Protein AF-T1HS36-F1 (afdb_monomer_lite)

pLDDT: mean 72.38, std 17.3, range [28.58, 90.69]

Radius of gyration: 18.63 Å; chains: 1; bounding box: 52×35×55 Å

Sequence (184 aa):
MVCNFRTQPLSINHEYSKDLHPLAIVKGFCRSGCKKYFAVEELPSYKDVILSKCIYCRNHLHRICPECSKNGDKFLCLLYSFELHLLYGTNVIRVAVYGRSAAGFLGCPLETYLSWAYVSSDIISKFNKMRVSTPPEDWSGVTLLQLNLKTSKHYDGTIMPKLVNTYFGDSLFRKGRFISENEL

Organism: Rhodnius prolixus (NCBI:txid13249)

Structure (mmCIF, N/CA/C/O backbone):
data_AF-T1HS36-F1
#
_entry.id   AF-T1HS36-F1
#
loop_
_atom_site.group_PDB
_atom_site.id
_atom_site.type_symbol
_atom_site.label_atom_id
_atom_site.label_alt_id
_atom_site.label_comp_id
_atom_site.label_asym_id
_atom_site.label_entity_id
_atom_site.label_seq_id
_atom_site.pdbx_PDB_ins_code
_atom_site.Cartn_x
_atom_site.Cartn_y
_atom_site.Cartn_z
_atom_site.occupancy
_atom_site.B_iso_or_equiv
_atom_site.auth_seq_id
_atom_site.auth_comp_id
_atom_site.auth_asym_id
_atom_site.auth_atom_id
_atom_site.pdbx_PDB_model_num
ATOM 1 N N . MET A 1 1 ? -9.962 -2.879 17.546 1.00 35.31 1 MET A N 1
ATOM 2 C CA . MET A 1 1 ? -8.694 -2.942 16.804 1.00 35.31 1 MET A CA 1
ATOM 3 C C . MET A 1 1 ? -8.632 -1.689 15.976 1.00 35.31 1 MET A C 1
ATOM 5 O O . MET A 1 1 ? -9.526 -1.453 15.184 1.00 35.31 1 MET A O 1
ATOM 9 N N . VAL A 1 2 ? -7.644 -0.855 16.228 1.00 28.58 2 VAL A N 1
ATOM 10 C CA . VAL A 1 2 ? -7.555 0.470 15.632 1.00 28.58 2 VAL A CA 1
ATOM 11 C C . VAL A 1 2 ? -6.282 0.501 14.793 1.00 28.58 2 VAL A C 1
ATOM 13 O O . VAL A 1 2 ? -5.226 0.106 15.283 1.00 28.58 2 VAL A O 1
ATOM 16 N N . CYS A 1 3 ? -6.395 0.892 13.524 1.00 32.66 3 CYS A N 1
ATOM 17 C CA . CYS A 1 3 ? -5.282 0.874 12.579 1.00 32.66 3 CYS A CA 1
ATOM 18 C C . CYS A 1 3 ? -4.572 2.228 12.584 1.00 32.66 3 CYS A C 1
ATOM 20 O O . CYS A 1 3 ? -5.112 3.217 12.104 1.00 32.66 3 CYS A O 1
ATOM 22 N N . ASN A 1 4 ? -3.345 2.278 13.075 1.00 32.94 4 ASN A N 1
ATOM 23 C CA . ASN A 1 4 ? -2.396 3.314 12.712 1.00 32.94 4 ASN A CA 1
ATOM 24 C C . ASN A 1 4 ? -1.643 2.856 11.443 1.00 32.94 4 ASN A C 1
ATOM 26 O O . ASN A 1 4 ? -1.444 1.666 11.214 1.00 32.94 4 ASN A O 1
ATOM 30 N N . PHE A 1 5 ? -1.264 3.781 10.574 1.00 35.09 5 PHE A N 1
ATOM 31 C CA . PHE A 1 5 ? -0.463 3.499 9.383 1.00 35.09 5 PHE A CA 1
ATOM 32 C C . PHE A 1 5 ? 0.802 4.326 9.522 1.00 35.09 5 PHE A C 1
ATOM 34 O O . PHE A 1 5 ? 0.738 5.553 9.446 1.00 35.09 5 PHE A O 1
ATOM 41 N N . ARG A 1 6 ? 1.945 3.677 9.746 1.00 33.66 6 ARG A N 1
ATOM 42 C CA . ARG A 1 6 ? 3.237 4.364 9.784 1.00 33.66 6 ARG A CA 1
ATOM 43 C C . ARG A 1 6 ? 4.006 4.022 8.516 1.00 33.66 6 ARG A C 1
ATOM 45 O O . ARG A 1 6 ? 4.420 2.882 8.318 1.00 33.66 6 ARG A O 1
ATOM 52 N N . THR A 1 7 ? 4.203 5.018 7.663 1.00 37.28 7 THR A N 1
ATOM 53 C CA . THR A 1 7 ? 5.315 5.032 6.711 1.00 37.28 7 THR A CA 1
ATOM 54 C C . THR A 1 7 ? 6.600 5.355 7.487 1.00 37.28 7 THR A C 1
ATOM 56 O O . THR A 1 7 ? 6.542 5.977 8.550 1.00 37.28 7 THR A O 1
ATOM 59 N N . GLN A 1 8 ? 7.757 4.866 7.027 1.00 32.41 8 GLN A N 1
ATOM 60 C CA . GLN A 1 8 ? 9.051 5.150 7.667 1.00 32.41 8 GLN A CA 1
ATOM 61 C C . GLN A 1 8 ? 9.259 6.667 7.853 1.00 32.41 8 GLN A C 1
ATOM 63 O O . GLN A 1 8 ? 8.763 7.445 7.036 1.00 32.41 8 GLN A O 1
ATOM 68 N N . PRO A 1 9 ? 9.953 7.101 8.922 1.00 31.73 9 PRO A N 1
ATOM 69 C CA . PRO A 1 9 ? 10.101 8.517 9.218 1.00 31.73 9 PRO A CA 1
ATOM 70 C C . PRO A 1 9 ? 10.983 9.195 8.166 1.00 31.73 9 PRO A C 1
ATOM 72 O O . PRO A 1 9 ? 12.122 8.789 7.940 1.00 31.73 9 PRO A O 1
ATOM 75 N N . LEU A 1 10 ? 10.440 10.250 7.560 1.00 34.62 10 LEU A N 1
ATOM 76 C CA . LEU A 1 10 ? 11.214 11.269 6.865 1.00 34.62 10 LEU A CA 1
ATOM 77 C C . LEU A 1 10 ? 12.101 11.982 7.890 1.00 34.62 10 LEU A C 1
ATOM 79 O O . LEU A 1 10 ? 11.653 12.361 8.974 1.00 34.62 10 LEU A O 1
ATOM 83 N N . SER A 1 11 ? 13.368 12.162 7.544 1.00 30.50 11 SER A N 1
ATOM 84 C CA . SER A 1 11 ? 14.262 13.070 8.244 1.00 30.50 11 SER A CA 1
ATOM 85 C C . SER A 1 11 ? 13.701 14.494 8.216 1.00 30.50 11 SER A C 1
ATOM 87 O O . SER A 1 11 ? 13.532 15.060 7.143 1.00 30.50 11 SER A O 1
ATOM 89 N N . ILE A 1 12 ? 13.500 15.036 9.421 1.00 34.31 12 ILE 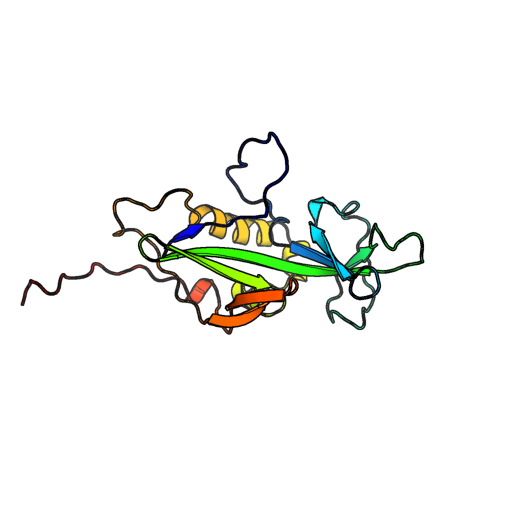A N 1
ATOM 90 C CA . ILE A 1 12 ? 13.553 16.450 9.821 1.00 34.31 12 ILE A CA 1
ATOM 91 C C . ILE A 1 12 ? 12.533 17.387 9.140 1.00 34.31 12 ILE A C 1
ATOM 93 O O . ILE A 1 12 ? 12.653 17.761 7.981 1.00 34.31 12 ILE A O 1
ATOM 97 N N . ASN A 1 13 ? 11.598 17.858 9.975 1.00 30.78 13 ASN A N 1
ATOM 98 C CA . ASN A 1 13 ? 10.714 19.012 9.787 1.00 30.78 13 ASN A CA 1
ATOM 99 C C . ASN A 1 13 ? 9.698 18.921 8.648 1.00 30.78 13 ASN A C 1
ATOM 101 O O . ASN A 1 13 ? 9.808 19.672 7.690 1.00 30.78 13 ASN A O 1
ATOM 105 N N . HIS A 1 14 ? 8.642 18.119 8.798 1.00 32.62 14 HIS A N 1
ATOM 106 C CA . HIS A 1 14 ? 7.366 18.407 8.136 1.00 32.62 14 HIS A CA 1
ATOM 107 C C . HIS A 1 14 ? 6.209 18.052 9.069 1.00 32.62 14 HIS A C 1
ATOM 109 O O . HIS A 1 14 ? 6.173 16.966 9.650 1.00 32.62 14 HIS A O 1
ATOM 115 N N . GLU A 1 15 ? 5.293 19.006 9.233 1.00 32.88 15 GLU A N 1
ATOM 116 C CA . GLU A 1 15 ? 3.992 18.806 9.859 1.00 32.88 15 GLU A CA 1
ATOM 117 C C . GLU A 1 15 ? 3.363 17.517 9.326 1.00 32.88 15 GLU A C 1
ATOM 119 O O . GLU A 1 15 ? 3.371 17.251 8.123 1.00 32.88 15 GLU A O 1
ATOM 124 N N . TYR A 1 16 ? 2.834 16.693 10.230 1.00 40.44 16 TYR A N 1
ATOM 125 C CA . TYR A 1 16 ? 2.092 15.499 9.856 1.00 40.44 16 TYR A CA 1
ATOM 126 C C . TYR A 1 16 ? 0.950 15.905 8.920 1.00 40.44 16 TYR A C 1
ATOM 128 O O . TYR A 1 16 ? -0.057 16.452 9.371 1.00 40.44 16 TYR A O 1
ATOM 136 N N . SER A 1 17 ? 1.084 15.612 7.625 1.00 46.38 17 SER A N 1
ATOM 137 C CA . SER A 1 17 ? -0.055 15.610 6.713 1.00 46.38 17 SER A CA 1
ATOM 138 C C . SER A 1 17 ? -1.175 14.794 7.363 1.00 46.38 17 SER A C 1
ATOM 140 O O . SER A 1 17 ? -1.006 13.603 7.665 1.00 46.38 17 SER A O 1
ATOM 142 N N . LYS A 1 18 ? -2.316 15.447 7.625 1.00 63.00 18 LYS A N 1
ATOM 143 C CA . LYS A 1 18 ? -3.487 14.827 8.267 1.00 63.00 18 LYS A CA 1
ATOM 144 C C . LYS A 1 18 ? -4.047 13.655 7.461 1.00 63.00 18 LYS A C 1
ATOM 146 O O . LYS A 1 18 ? -4.697 12.796 8.051 1.00 63.00 18 LYS A O 1
ATOM 151 N N . ASP A 1 19 ? -3.695 13.555 6.182 1.00 72.06 19 ASP A N 1
ATOM 152 C CA . ASP A 1 19 ? -4.185 12.541 5.259 1.00 72.06 19 ASP A CA 1
ATOM 153 C C . ASP A 1 19 ? -3.043 11.796 4.557 1.00 72.06 19 ASP A C 1
ATOM 155 O O . ASP A 1 19 ? -1.997 12.366 4.230 1.00 72.06 19 ASP A O 1
ATOM 159 N N . LEU A 1 20 ? -3.239 10.493 4.335 1.00 77.06 20 LEU A N 1
ATOM 160 C CA . LEU A 1 20 ? -2.355 9.689 3.494 1.00 77.06 20 LEU A CA 1
ATOM 161 C C . LEU A 1 20 ? -2.431 10.178 2.043 1.00 77.06 20 LEU A C 1
ATOM 163 O O . LEU A 1 20 ? -3.519 10.351 1.498 1.00 77.06 20 LEU A O 1
ATOM 167 N N . HIS A 1 21 ? -1.278 10.352 1.400 1.00 81.94 21 HIS A N 1
ATOM 168 C CA . HIS A 1 21 ? -1.215 10.587 -0.040 1.00 81.94 21 HIS A CA 1
ATOM 169 C C . HIS A 1 21 ? -1.557 9.287 -0.797 1.00 81.94 21 HIS A C 1
ATOM 171 O O . HIS A 1 21 ? -1.131 8.215 -0.358 1.00 81.94 21 HIS A O 1
ATOM 177 N N . PRO A 1 22 ? -2.256 9.319 -1.949 1.00 81.50 22 PRO A N 1
ATOM 178 C CA . PRO A 1 22 ? -2.595 8.095 -2.676 1.00 81.50 22 PRO A CA 1
ATOM 179 C C . PRO A 1 22 ? -1.408 7.237 -3.104 1.00 81.50 22 PRO A C 1
ATOM 181 O O . PRO A 1 22 ? -1.525 6.017 -3.201 1.00 81.50 22 PRO A O 1
ATOM 184 N N . LEU A 1 23 ? -0.240 7.831 -3.315 1.00 83.12 23 LEU A N 1
ATOM 185 C CA . LEU A 1 23 ? 0.955 7.067 -3.674 1.00 83.12 23 LEU A CA 1
ATOM 186 C C . LEU A 1 23 ? 1.685 6.464 -2.458 1.00 83.12 23 LEU A C 1
ATOM 188 O O . LEU A 1 23 ? 2.487 5.554 -2.648 1.00 83.12 23 LEU A O 1
ATOM 192 N N . ALA A 1 24 ? 1.302 6.824 -1.224 1.00 83.62 24 ALA A N 1
ATOM 193 C CA . ALA A 1 24 ? 1.990 6.406 0.003 1.00 83.62 24 ALA A CA 1
ATOM 194 C C . ALA A 1 24 ? 1.954 4.887 0.261 1.00 83.62 24 ALA A C 1
ATOM 196 O O . ALA A 1 24 ? 2.748 4.363 1.043 1.00 83.62 24 ALA A O 1
ATOM 197 N N . ILE A 1 25 ? 1.021 4.171 -0.374 1.00 88.88 25 ILE A N 1
ATOM 198 C CA . ILE A 1 25 ? 0.872 2.712 -0.253 1.00 88.88 25 ILE A CA 1
ATOM 199 C C . ILE A 1 25 ? 1.509 1.936 -1.415 1.00 88.88 25 ILE A C 1
ATOM 201 O O . ILE A 1 25 ? 1.392 0.707 -1.481 1.00 88.88 25 ILE A O 1
ATOM 205 N N . VAL A 1 26 ? 2.166 2.631 -2.345 1.00 88.31 26 VAL A N 1
ATOM 206 C CA . VAL A 1 26 ? 2.801 2.055 -3.533 1.00 88.31 26 VAL A CA 1
ATOM 207 C C . VAL A 1 26 ? 4.313 2.247 -3.437 1.00 88.31 26 VAL A C 1
ATOM 209 O O . VAL A 1 26 ? 4.803 3.283 -3.001 1.00 88.31 26 VAL A O 1
ATOM 212 N N . LYS A 1 27 ? 5.075 1.237 -3.861 1.00 88.31 27 LYS A N 1
ATOM 213 C CA . LYS A 1 27 ? 6.536 1.309 -3.989 1.00 88.31 27 LYS A CA 1
ATOM 214 C C . LYS A 1 27 ? 6.988 0.730 -5.325 1.00 88.31 27 LYS A C 1
ATOM 216 O O . LYS A 1 27 ? 6.338 -0.156 -5.884 1.00 88.31 27 LYS A O 1
ATOM 221 N N . GLY A 1 28 ? 8.135 1.190 -5.813 1.00 88.12 28 GLY A N 1
ATOM 222 C CA . GLY A 1 28 ? 8.872 0.547 -6.898 1.00 88.12 28 GLY A CA 1
ATOM 223 C C . GLY A 1 28 ? 9.943 -0.392 -6.346 1.00 88.12 28 GLY A C 1
ATOM 224 O O . GLY A 1 28 ? 10.659 -0.022 -5.422 1.00 88.12 28 GLY A O 1
ATOM 225 N N . PHE A 1 29 ? 10.084 -1.597 -6.902 1.00 87.19 29 PHE A N 1
ATOM 226 C CA . PHE A 1 29 ? 11.166 -2.521 -6.537 1.00 87.19 29 PHE A CA 1
ATOM 227 C C . PHE A 1 29 ? 12.017 -2.911 -7.748 1.00 87.19 29 PHE A C 1
ATOM 229 O O . PHE A 1 29 ? 11.503 -3.446 -8.738 1.00 87.19 29 PHE A O 1
ATOM 236 N N . CYS A 1 30 ? 13.331 -2.685 -7.665 1.00 86.06 30 CYS A N 1
ATOM 237 C CA . CYS A 1 30 ? 14.262 -3.009 -8.746 1.00 86.06 30 CYS A CA 1
ATOM 238 C C . CYS A 1 30 ? 14.655 -4.492 -8.722 1.00 86.06 30 CYS A C 1
ATOM 240 O O . CYS A 1 30 ? 15.672 -4.876 -8.143 1.00 86.06 30 CYS A O 1
ATOM 242 N N . ARG A 1 31 ? 13.878 -5.357 -9.385 1.00 81.62 31 ARG A N 1
ATOM 243 C CA . ARG A 1 31 ? 14.175 -6.802 -9.413 1.00 81.62 31 ARG A CA 1
ATOM 244 C C . ARG A 1 31 ? 15.379 -7.179 -10.261 1.00 81.62 31 ARG A C 1
ATOM 246 O O . ARG A 1 31 ? 15.988 -8.199 -9.971 1.00 81.62 31 ARG A O 1
ATOM 253 N N . SER A 1 32 ? 15.721 -6.418 -11.290 1.00 79.88 32 SER A N 1
ATOM 254 C CA . SER A 1 32 ? 16.782 -6.771 -12.247 1.00 79.88 32 SER A CA 1
ATOM 255 C C . SER A 1 32 ? 18.118 -6.069 -11.994 1.00 79.88 32 SER A C 1
ATOM 257 O O . SER A 1 32 ? 19.077 -6.340 -12.709 1.00 79.88 32 SER A O 1
ATOM 259 N N . GLY A 1 33 ? 18.166 -5.143 -11.035 1.00 85.06 33 GLY A N 1
ATOM 260 C CA . GLY A 1 33 ? 19.330 -4.308 -10.741 1.00 85.06 33 GLY A CA 1
ATOM 261 C C . GLY A 1 33 ? 19.644 -4.305 -9.250 1.00 85.06 33 GLY A C 1
ATOM 262 O O . GLY A 1 33 ? 19.932 -5.358 -8.689 1.00 85.06 33 GLY A O 1
ATOM 263 N N . CYS A 1 34 ? 19.545 -3.139 -8.607 1.00 86.69 34 CYS A N 1
ATOM 264 C CA . CYS A 1 34 ? 20.021 -2.901 -7.242 1.00 86.69 34 CYS A CA 1
ATOM 265 C C . CYS A 1 34 ? 19.247 -3.620 -6.124 1.00 86.69 34 CYS A C 1
ATOM 267 O O . CYS A 1 34 ? 19.686 -3.577 -4.980 1.00 86.69 34 CYS A O 1
ATOM 269 N N . LYS A 1 35 ? 18.119 -4.288 -6.418 1.00 85.62 35 LYS A N 1
ATOM 270 C CA . LYS A 1 35 ? 17.301 -5.023 -5.429 1.00 85.62 35 LYS A CA 1
ATOM 271 C C . LYS A 1 35 ? 16.812 -4.156 -4.260 1.00 85.62 35 LYS A C 1
ATOM 273 O O . LYS A 1 35 ? 16.614 -4.667 -3.161 1.00 85.62 35 LYS A O 1
ATOM 278 N N . LYS A 1 36 ? 16.578 -2.861 -4.503 1.00 85.44 36 LYS A N 1
ATOM 279 C CA . LYS A 1 36 ? 16.058 -1.903 -3.515 1.00 85.44 36 LYS A CA 1
ATOM 280 C C . LYS A 1 36 ? 14.620 -1.480 -3.800 1.00 85.44 36 LYS A C 1
ATOM 282 O O . LYS A 1 36 ? 14.141 -1.583 -4.936 1.00 85.44 36 LYS A O 1
ATOM 287 N N . TYR A 1 37 ? 13.961 -1.008 -2.742 1.00 84.88 37 TYR A N 1
ATOM 288 C CA . TYR A 1 37 ? 12.680 -0.315 -2.813 1.00 84.88 37 TYR A CA 1
ATOM 289 C C . TYR A 1 37 ? 12.890 1.185 -2.949 1.00 84.88 37 TYR A C 1
ATOM 291 O O . TYR A 1 37 ? 13.820 1.733 -2.369 1.00 84.88 37 TYR A O 1
ATOM 299 N N . PHE A 1 38 ? 11.969 1.810 -3.663 1.00 86.94 38 PHE A N 1
ATOM 300 C CA . PHE A 1 38 ? 11.879 3.248 -3.849 1.00 86.94 38 PHE A CA 1
ATOM 301 C C . PHE A 1 38 ? 10.440 3.660 -3.553 1.00 86.94 38 PHE A C 1
ATOM 303 O O . PHE A 1 38 ? 9.506 2.980 -4.013 1.00 86.94 38 PHE A O 1
ATOM 310 N N . ALA A 1 39 ? 10.246 4.720 -2.769 1.00 83.19 39 ALA A N 1
ATOM 311 C CA . ALA A 1 39 ? 8.920 5.313 -2.637 1.00 83.19 39 ALA A CA 1
ATOM 312 C C . ALA A 1 39 ? 8.502 5.872 -4.002 1.00 83.19 39 ALA A C 1
ATOM 314 O O . ALA A 1 39 ? 9.355 6.300 -4.777 1.00 83.19 39 ALA A O 1
ATOM 315 N N . VAL A 1 40 ? 7.215 5.822 -4.347 1.00 76.56 40 VAL A N 1
ATOM 316 C CA . VAL A 1 40 ? 6.784 6.266 -5.685 1.00 76.56 40 VAL A CA 1
ATOM 317 C C . VAL A 1 40 ? 6.986 7.770 -5.866 1.00 76.56 40 VAL A C 1
ATOM 319 O O . VAL A 1 40 ? 7.266 8.214 -6.973 1.00 76.56 40 VAL A O 1
ATOM 322 N N . GLU A 1 41 ? 6.904 8.537 -4.785 1.00 73.44 41 GLU A N 1
ATOM 323 C CA . GLU A 1 41 ? 7.152 9.977 -4.748 1.00 73.44 41 GLU A CA 1
ATOM 324 C C . GLU A 1 41 ? 8.616 10.338 -5.038 1.00 73.44 41 GLU A C 1
ATOM 326 O O . GLU A 1 41 ? 8.896 11.431 -5.520 1.00 73.44 41 GLU A O 1
ATOM 331 N N . GLU A 1 42 ? 9.547 9.415 -4.784 1.00 71.69 42 GLU A N 1
ATOM 332 C CA . GLU A 1 42 ? 10.979 9.573 -5.070 1.00 71.69 42 GLU A CA 1
ATOM 333 C C . GLU A 1 42 ? 11.321 9.237 -6.533 1.00 71.69 42 GLU A C 1
ATOM 335 O O . GLU A 1 42 ? 12.480 9.328 -6.945 1.00 71.69 42 GLU A O 1
ATOM 340 N N . LEU A 1 43 ? 10.336 8.802 -7.328 1.00 69.12 43 LEU A N 1
ATOM 341 C CA . LEU A 1 43 ? 10.541 8.395 -8.715 1.00 69.12 43 LEU A CA 1
ATOM 342 C C . LEU A 1 43 ? 10.370 9.578 -9.681 1.00 69.12 43 LEU A C 1
ATOM 344 O O . LEU A 1 43 ? 9.548 10.463 -9.436 1.00 69.12 43 LEU A O 1
ATOM 348 N N . PRO A 1 44 ? 11.090 9.578 -10.822 1.00 57.75 44 PRO A N 1
ATOM 349 C CA . PRO A 1 44 ? 10.852 10.533 -11.902 1.00 57.75 44 PRO A CA 1
ATOM 350 C C . PRO A 1 44 ? 9.377 10.548 -12.343 1.00 57.75 44 PRO A C 1
ATOM 352 O O . PRO A 1 44 ? 8.659 9.559 -12.171 1.00 57.75 44 PRO A O 1
ATOM 355 N N . SER A 1 45 ? 8.937 11.684 -12.902 1.00 56.25 45 SER A N 1
ATOM 356 C CA . SER A 1 45 ? 7.523 12.025 -13.128 1.00 56.25 45 SER A CA 1
ATOM 357 C C . SER A 1 45 ? 6.681 10.913 -13.772 1.00 56.25 45 SER A C 1
ATOM 359 O O . SER A 1 45 ? 7.157 10.090 -14.558 1.00 56.25 45 SER A O 1
ATOM 361 N N . TYR A 1 46 ? 5.366 10.965 -13.525 1.00 52.97 46 TYR A N 1
ATOM 362 C CA . TYR A 1 46 ? 4.420 9.941 -13.965 1.00 52.97 46 TYR A CA 1
ATOM 363 C C . TYR A 1 46 ? 4.388 9.707 -15.493 1.00 52.97 46 TYR A C 1
ATOM 365 O O . TYR A 1 46 ? 3.881 8.678 -15.935 1.00 52.97 46 TYR A O 1
ATOM 373 N N . LYS A 1 47 ? 4.972 10.592 -16.307 1.00 49.84 47 LYS A N 1
ATOM 374 C CA . LYS A 1 47 ? 5.031 10.456 -17.771 1.00 49.84 47 LYS A CA 1
ATOM 375 C C . LYS A 1 47 ? 5.928 9.310 -18.272 1.00 49.84 47 LYS A C 1
ATOM 377 O O . LYS A 1 47 ? 5.720 8.851 -19.387 1.00 49.84 47 LYS A O 1
ATOM 382 N N . ASP A 1 48 ? 6.800 8.752 -17.431 1.00 57.41 48 ASP A N 1
ATOM 383 C CA . ASP A 1 48 ? 7.741 7.684 -17.819 1.00 57.41 48 ASP A CA 1
ATOM 384 C C . ASP A 1 48 ? 7.224 6.265 -17.487 1.00 57.41 48 ASP A C 1
ATOM 386 O O . ASP A 1 48 ? 7.945 5.456 -16.893 1.00 57.41 48 ASP A O 1
ATOM 390 N N . VAL A 1 49 ? 5.927 5.978 -17.712 1.00 62.19 49 VAL A N 1
ATOM 391 C CA . VAL A 1 49 ? 5.384 4.625 -17.460 1.00 62.19 49 VAL A CA 1
ATOM 392 C C . VAL A 1 49 ? 5.804 3.760 -18.628 1.00 62.19 49 VAL A C 1
ATOM 394 O O . VAL A 1 49 ? 5.369 3.978 -19.755 1.00 62.19 49 VAL A O 1
ATOM 397 N N . ILE A 1 50 ? 6.607 2.739 -18.354 1.00 63.97 50 ILE A N 1
ATOM 398 C CA . ILE A 1 50 ? 7.026 1.797 -19.384 1.00 63.97 50 ILE A CA 1
ATOM 399 C C . ILE A 1 50 ? 6.089 0.593 -19.335 1.00 63.97 50 ILE A C 1
ATOM 401 O O . ILE A 1 50 ? 6.165 -0.245 -18.436 1.00 63.97 50 ILE A O 1
ATOM 405 N N . LEU A 1 51 ? 5.206 0.504 -20.331 1.00 58.81 51 LEU A N 1
ATOM 406 C CA . LEU A 1 51 ? 4.318 -0.639 -20.551 1.00 58.81 51 LEU A CA 1
ATOM 407 C C . LEU A 1 51 ? 5.075 -1.785 -21.240 1.00 58.81 51 LEU A C 1
ATOM 409 O O . LEU A 1 51 ? 4.718 -2.229 -22.328 1.00 58.81 51 LEU A O 1
ATOM 413 N N . SER A 1 52 ? 6.166 -2.253 -20.631 1.00 60.56 52 SER A N 1
ATOM 414 C CA . SER A 1 52 ? 6.932 -3.400 -21.125 1.00 60.56 52 SER A CA 1
ATOM 415 C C . SER A 1 52 ? 6.598 -4.668 -20.341 1.00 60.56 52 SER A C 1
ATOM 417 O O . SER A 1 52 ? 6.260 -4.641 -19.155 1.00 60.56 52 SER A O 1
ATOM 419 N N . LYS A 1 53 ? 6.687 -5.822 -21.012 1.00 59.12 53 LYS A N 1
ATOM 420 C CA . LYS A 1 53 ? 6.578 -7.122 -20.344 1.00 59.12 53 LYS A CA 1
ATOM 421 C C . LYS A 1 53 ? 7.819 -7.335 -19.479 1.00 59.12 53 LYS A C 1
ATOM 423 O O . LYS A 1 53 ? 8.899 -7.621 -19.985 1.00 59.12 53 LYS A O 1
ATOM 428 N N . CYS A 1 54 ? 7.654 -7.245 -18.167 1.00 69.75 54 CYS A N 1
ATOM 429 C CA . CYS A 1 54 ? 8.677 -7.656 -17.218 1.00 69.75 54 CYS A CA 1
ATOM 430 C C . CYS A 1 54 ? 8.486 -9.126 -16.853 1.00 69.75 54 CYS A C 1
ATOM 432 O O . CYS A 1 54 ? 7.432 -9.526 -16.353 1.00 69.75 54 CYS A O 1
ATOM 434 N N . ILE A 1 55 ? 9.544 -9.922 -17.022 1.00 70.94 55 ILE A N 1
ATOM 435 C CA . ILE A 1 55 ? 9.546 -11.345 -16.649 1.00 70.94 55 ILE A CA 1
ATOM 436 C C . ILE A 1 55 ? 9.287 -11.571 -15.149 1.00 70.94 55 ILE A C 1
ATOM 438 O O . ILE A 1 55 ? 8.932 -12.676 -14.744 1.00 70.94 55 ILE A O 1
ATOM 442 N N . TYR A 1 56 ? 9.453 -10.539 -14.313 1.00 71.06 56 TYR A N 1
ATOM 443 C CA . TYR A 1 56 ? 9.438 -10.686 -12.862 1.00 71.06 56 TYR A CA 1
ATOM 444 C C . TYR A 1 56 ? 8.123 -10.338 -12.166 1.00 71.06 56 TYR A C 1
ATOM 446 O O . TYR A 1 56 ? 7.858 -10.902 -11.105 1.00 71.06 56 TYR A O 1
ATOM 454 N N . CYS A 1 57 ? 7.332 -9.388 -12.671 1.00 69.56 57 CYS A N 1
ATOM 455 C CA . CYS A 1 57 ? 6.173 -8.885 -11.922 1.00 69.56 57 CYS A CA 1
ATOM 456 C C . CYS A 1 57 ? 4.821 -9.253 -12.532 1.00 69.56 57 CYS A C 1
ATOM 458 O O . CYS A 1 57 ? 3.828 -9.091 -11.831 1.00 69.56 57 CYS A O 1
ATOM 460 N N . ARG A 1 58 ? 4.767 -9.765 -13.775 1.00 64.19 58 ARG A N 1
ATOM 461 C CA . ARG A 1 58 ? 3.531 -10.082 -14.530 1.00 64.19 58 ARG A CA 1
ATOM 462 C C . ARG A 1 58 ? 2.520 -8.924 -14.671 1.00 64.19 58 ARG A C 1
ATOM 464 O O . ARG A 1 58 ? 1.538 -9.099 -15.375 1.00 64.19 58 ARG A O 1
ATOM 471 N N . ASN A 1 59 ? 2.773 -7.781 -14.040 1.00 65.06 59 ASN A N 1
ATOM 472 C CA . ASN A 1 59 ? 2.040 -6.530 -14.171 1.00 65.06 59 ASN A CA 1
ATOM 473 C C . ASN A 1 59 ? 2.688 -5.687 -15.274 1.00 65.06 59 ASN A C 1
ATOM 475 O O . ASN A 1 59 ? 3.875 -5.852 -15.567 1.00 65.06 59 ASN A O 1
ATOM 479 N N . HIS A 1 60 ? 1.936 -4.756 -15.853 1.00 66.31 60 HIS A N 1
ATOM 480 C CA . HIS A 1 60 ? 2.417 -3.944 -16.973 1.00 66.31 60 HIS A CA 1
ATOM 481 C C . HIS A 1 60 ? 3.038 -2.606 -16.553 1.00 66.31 60 HIS A C 1
ATOM 483 O O . HIS A 1 60 ? 3.597 -1.908 -17.392 1.00 66.31 60 HIS A O 1
ATOM 489 N N . LEU A 1 61 ? 2.985 -2.248 -15.268 1.00 75.94 61 LEU A N 1
ATOM 490 C CA . LEU A 1 61 ? 3.410 -0.932 -14.791 1.00 75.94 61 LEU A CA 1
ATOM 491 C C . LEU A 1 61 ? 4.850 -0.914 -14.276 1.00 75.94 61 LEU A C 1
ATOM 493 O O . LEU A 1 61 ? 5.160 -1.447 -13.203 1.00 75.94 61 LEU A O 1
ATOM 497 N N . HIS A 1 62 ? 5.705 -0.219 -15.026 1.00 81.12 62 HIS A N 1
ATOM 498 C CA . HIS A 1 62 ? 7.116 -0.041 -14.710 1.00 81.12 62 HIS A CA 1
ATOM 499 C C . HIS A 1 62 ? 7.555 1.417 -14.737 1.00 81.12 62 HIS A C 1
ATOM 501 O O . HIS A 1 62 ? 6.987 2.248 -15.444 1.00 81.12 62 HIS A O 1
ATOM 507 N N . ARG A 1 63 ? 8.630 1.690 -13.997 1.00 79.81 63 ARG A N 1
ATOM 508 C CA . ARG A 1 63 ? 9.420 2.927 -14.064 1.00 79.81 63 ARG A CA 1
ATOM 509 C C . ARG A 1 63 ? 10.883 2.592 -14.308 1.00 79.81 63 ARG A C 1
ATOM 511 O O . ARG A 1 63 ? 11.306 1.477 -14.006 1.00 79.81 63 ARG A O 1
ATOM 518 N N . ILE A 1 64 ? 11.668 3.542 -14.800 1.00 80.31 64 ILE A N 1
ATOM 519 C CA . ILE A 1 64 ? 13.127 3.388 -14.864 1.00 80.31 64 ILE A CA 1
ATOM 520 C C . ILE A 1 64 ? 13.693 3.412 -13.440 1.00 80.31 64 ILE A C 1
ATOM 522 O O . ILE A 1 64 ? 13.280 4.213 -12.605 1.00 80.31 64 ILE A O 1
ATOM 526 N N . CYS A 1 65 ? 14.630 2.511 -13.147 1.00 83.56 65 CYS A N 1
ATOM 527 C CA . CYS A 1 65 ? 15.350 2.519 -11.881 1.00 83.56 65 CYS A CA 1
ATOM 528 C C . CYS A 1 65 ? 16.363 3.675 -11.862 1.00 83.56 65 CYS A C 1
ATOM 530 O O . CYS A 1 65 ? 17.292 3.652 -12.673 1.00 83.56 65 CYS A O 1
ATOM 532 N N . PRO A 1 66 ? 16.255 4.640 -10.930 1.00 80.81 66 PRO A N 1
ATOM 533 C CA . PRO A 1 66 ? 17.144 5.802 -10.907 1.00 80.81 66 PRO A CA 1
ATOM 534 C C . PRO A 1 66 ? 18.598 5.424 -10.594 1.00 80.81 66 PRO A C 1
ATOM 536 O O . PRO A 1 66 ? 19.518 6.050 -11.109 1.00 80.81 66 PRO A O 1
ATOM 539 N N . GLU A 1 67 ? 18.825 4.369 -9.803 1.00 85.75 67 GLU A N 1
ATOM 540 C CA . GLU A 1 67 ? 20.179 3.896 -9.485 1.00 85.75 67 GLU A CA 1
ATOM 541 C C . GLU A 1 67 ? 20.807 3.065 -10.610 1.00 85.75 67 GLU A C 1
ATOM 543 O O . GLU A 1 67 ? 22.027 3.025 -10.748 1.00 85.75 67 GLU A O 1
ATOM 548 N N . CYS A 1 68 ? 19.994 2.359 -11.397 1.00 82.75 68 CYS A N 1
ATOM 549 C CA . CYS A 1 68 ? 20.496 1.430 -12.410 1.00 82.75 68 CYS A CA 1
ATOM 550 C C . CYS A 1 68 ? 20.456 1.990 -13.834 1.00 82.75 68 CYS A C 1
ATOM 552 O O . CYS A 1 68 ? 21.011 1.343 -14.716 1.00 82.75 68 CYS A O 1
ATOM 554 N N . SER A 1 69 ? 19.853 3.163 -14.051 1.00 72.44 69 SER A N 1
ATOM 555 C CA . SER A 1 69 ? 19.722 3.820 -15.362 1.00 72.44 69 SER A CA 1
ATOM 556 C C . SER A 1 69 ? 21.059 4.006 -16.084 1.00 72.44 69 SER A C 1
ATOM 558 O O . SER A 1 69 ? 21.128 3.892 -17.303 1.00 72.44 69 SER A O 1
ATOM 560 N N . LYS A 1 70 ? 22.151 4.208 -15.335 1.00 69.31 70 LYS A N 1
ATOM 561 C CA . LYS A 1 70 ? 23.516 4.332 -15.878 1.00 69.31 70 LYS A CA 1
ATOM 562 C C . LYS A 1 70 ? 24.054 3.040 -16.509 1.00 69.31 70 LYS A C 1
ATOM 564 O O . LYS A 1 70 ? 24.962 3.104 -17.327 1.00 69.31 70 LYS A O 1
ATOM 569 N N . ASN A 1 71 ? 23.489 1.886 -16.151 1.00 63.31 71 ASN A N 1
ATOM 570 C CA . ASN A 1 71 ? 23.920 0.555 -16.596 1.00 63.31 71 ASN A CA 1
ATOM 571 C C . ASN A 1 71 ? 22.894 -0.094 -17.553 1.00 63.31 71 ASN A C 1
ATOM 573 O O . ASN A 1 71 ? 22.821 -1.324 -17.650 1.00 63.31 71 ASN A O 1
ATOM 577 N N . GLY A 1 72 ? 22.076 0.728 -18.223 1.00 67.00 72 GLY A N 1
ATOM 578 C CA . GLY A 1 72 ? 21.012 0.324 -19.146 1.00 67.00 72 GLY A CA 1
ATOM 579 C C . GLY A 1 72 ? 19.605 0.352 -18.538 1.00 67.00 72 GLY A C 1
ATOM 580 O O . GLY A 1 72 ? 19.413 0.636 -17.353 1.00 67.00 72 GLY A O 1
ATOM 581 N N . ASP A 1 73 ? 18.605 0.010 -19.355 1.00 67.31 73 ASP A N 1
ATOM 582 C CA . ASP A 1 73 ? 17.187 0.065 -18.979 1.00 67.31 73 ASP A CA 1
ATOM 583 C C . ASP A 1 73 ? 16.819 -1.053 -17.996 1.00 67.31 73 ASP A C 1
ATOM 5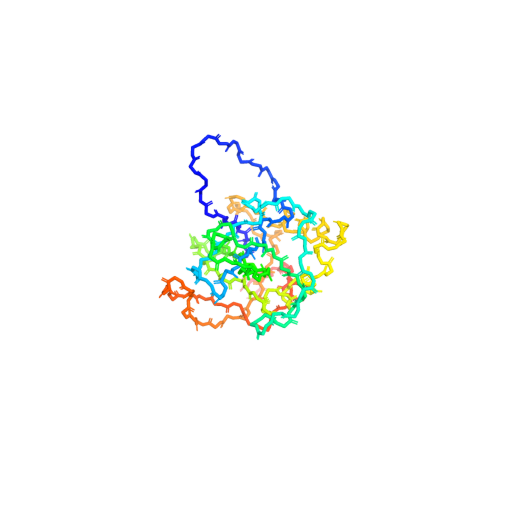85 O O . ASP A 1 73 ? 16.401 -2.159 -18.351 1.00 67.31 73 ASP A O 1
ATOM 589 N N . LYS A 1 74 ? 17.007 -0.777 -16.705 1.00 79.69 74 LYS A N 1
ATOM 590 C CA . LYS A 1 74 ? 16.505 -1.612 -15.610 1.00 79.69 74 LYS A CA 1
ATOM 591 C C . LYS A 1 74 ? 15.246 -0.985 -15.039 1.00 79.69 74 LYS A C 1
ATOM 593 O O . LYS A 1 74 ? 15.209 0.205 -14.734 1.00 79.69 74 LYS A O 1
ATOM 598 N N . PHE A 1 75 ? 14.238 -1.820 -14.820 1.00 81.25 75 PHE A N 1
ATOM 599 C CA . PHE A 1 75 ? 12.915 -1.361 -14.424 1.00 81.25 75 PHE A CA 1
ATOM 600 C C . PHE A 1 75 ? 12.628 -1.583 -12.939 1.00 81.25 75 PHE A C 1
ATOM 602 O O . PHE A 1 75 ? 13.021 -2.586 -12.332 1.00 81.25 75 PHE A O 1
ATOM 609 N N . LEU A 1 76 ? 11.881 -0.649 -12.366 1.00 85.44 76 LEU A N 1
ATOM 610 C CA . LEU A 1 76 ? 11.168 -0.803 -11.112 1.00 85.44 76 LEU A CA 1
ATOM 611 C C . LEU A 1 76 ? 9.821 -1.446 -11.404 1.00 85.44 76 LEU A C 1
ATOM 613 O O . LEU A 1 76 ? 9.026 -0.920 -12.179 1.00 85.44 76 LEU A O 1
ATOM 617 N N . CYS A 1 77 ? 9.559 -2.577 -10.761 1.00 85.44 77 CYS A N 1
ATOM 618 C CA . CYS A 1 77 ? 8.231 -3.170 -10.739 1.00 85.44 77 CYS A CA 1
ATOM 619 C C . CYS A 1 77 ? 7.405 -2.421 -9.700 1.00 85.44 77 CYS A C 1
ATOM 621 O O . CYS A 1 77 ? 7.792 -2.422 -8.529 1.00 85.44 77 CYS A O 1
ATOM 623 N N . LEU A 1 78 ? 6.300 -1.796 -10.104 1.00 86.62 78 LEU A N 1
ATOM 624 C CA . LEU A 1 78 ? 5.406 -1.155 -9.146 1.00 86.62 78 LEU A CA 1
ATOM 625 C C . LEU A 1 78 ? 4.568 -2.214 -8.420 1.00 86.62 78 LEU A C 1
ATOM 627 O O . LEU A 1 78 ? 4.073 -3.171 -9.023 1.00 86.62 78 LEU A O 1
ATOM 631 N N . LEU A 1 79 ? 4.432 -2.054 -7.107 1.00 87.19 79 LEU A N 1
ATOM 632 C CA . LEU A 1 79 ? 3.604 -2.901 -6.258 1.00 87.19 79 LEU A CA 1
ATOM 633 C C . LEU A 1 79 ? 3.024 -2.104 -5.091 1.00 87.19 79 LEU A C 1
ATOM 635 O O . LEU A 1 79 ? 3.644 -1.163 -4.601 1.00 87.19 79 LEU A O 1
ATOM 639 N N . TYR A 1 80 ? 1.877 -2.545 -4.579 1.00 88.81 80 TYR A N 1
ATOM 640 C CA . TYR A 1 80 ? 1.467 -2.148 -3.237 1.00 88.81 80 TYR A CA 1
ATOM 641 C C . TYR A 1 80 ? 2.466 -2.669 -2.205 1.00 88.81 80 TYR A C 1
ATOM 643 O O . TYR A 1 80 ? 2.871 -3.839 -2.264 1.00 88.81 80 TYR A O 1
ATOM 651 N N . SER A 1 81 ? 2.836 -1.814 -1.258 1.00 88.62 81 SER A N 1
ATOM 652 C CA . SER A 1 81 ? 3.714 -2.150 -0.141 1.00 88.62 81 SER A CA 1
ATOM 653 C C . SER A 1 81 ? 3.535 -1.138 0.989 1.00 88.62 81 SER A C 1
ATOM 655 O O . SER A 1 81 ? 4.006 -0.005 0.895 1.00 88.62 81 SER A O 1
ATOM 657 N N . PHE A 1 82 ? 2.852 -1.552 2.054 1.00 87.00 82 PHE A N 1
ATOM 658 C CA . PHE A 1 82 ? 2.582 -0.742 3.241 1.00 87.00 82 PHE A CA 1
ATOM 659 C C . PHE A 1 82 ? 2.468 -1.618 4.498 1.00 87.00 82 PHE A C 1
ATOM 661 O O . PHE A 1 82 ? 2.448 -2.849 4.425 1.00 87.00 82 PHE A O 1
ATOM 668 N N . GLU A 1 83 ? 2.402 -0.978 5.664 1.00 86.31 83 GLU A N 1
ATOM 669 C CA . GLU A 1 83 ? 2.216 -1.649 6.950 1.00 86.31 83 GLU A CA 1
ATOM 670 C C . GLU A 1 83 ? 0.909 -1.208 7.613 1.00 86.31 83 GLU A C 1
ATOM 672 O O . GLU A 1 83 ? 0.585 -0.020 7.628 1.00 86.31 83 GLU A O 1
ATOM 677 N N . LEU A 1 84 ? 0.197 -2.162 8.213 1.00 85.75 84 LEU A N 1
ATOM 678 C CA . LEU A 1 84 ? -0.877 -1.892 9.170 1.00 85.75 84 LEU A CA 1
ATOM 679 C C . LEU A 1 84 ? -0.296 -1.950 10.579 1.00 85.75 84 LEU A C 1
ATOM 681 O O . LEU A 1 84 ? 0.358 -2.929 10.931 1.00 85.75 84 LEU A O 1
ATOM 685 N N . HIS A 1 85 ? -0.515 -0.922 11.390 1.00 84.06 85 HIS A N 1
ATOM 686 C CA . HIS A 1 85 ? -0.123 -0.898 12.799 1.00 84.06 85 HIS A CA 1
ATOM 687 C C . HIS A 1 85 ? -1.397 -1.014 13.628 1.00 84.06 85 HIS A C 1
ATOM 689 O O . HIS A 1 85 ? -2.159 -0.068 13.765 1.00 84.06 85 HIS A O 1
ATOM 695 N N . LEU A 1 86 ? -1.675 -2.202 14.137 1.00 80.62 86 LEU A N 1
ATOM 696 C CA . LEU A 1 86 ? -2.949 -2.548 14.750 1.00 80.62 86 LEU A CA 1
ATOM 697 C C . LEU A 1 86 ? -2.836 -2.473 16.265 1.00 80.62 86 LEU A C 1
ATOM 699 O O . LEU A 1 86 ? -1.984 -3.137 16.853 1.00 80.62 86 LEU A O 1
ATOM 703 N N . LEU A 1 87 ? -3.721 -1.716 16.902 1.00 76.75 87 LEU A N 1
ATOM 704 C CA . LEU A 1 87 ? -3.833 -1.691 18.357 1.00 76.75 87 LEU A CA 1
ATOM 705 C C . LEU A 1 87 ? -4.547 -2.948 18.869 1.00 76.75 87 LEU A C 1
ATOM 707 O O . LEU A 1 87 ? -5.695 -3.223 18.489 1.00 76.75 87 LEU A O 1
ATOM 711 N N . TYR A 1 88 ? -3.863 -3.671 19.755 1.00 74.06 88 TYR A N 1
ATOM 712 C CA . TYR A 1 88 ? -4.347 -4.839 20.486 1.00 74.06 88 TYR A CA 1
ATOM 713 C C . TYR A 1 88 ? -4.068 -4.651 21.985 1.00 74.06 88 TYR A C 1
ATOM 715 O O . TYR A 1 88 ? -2.948 -4.855 22.458 1.00 74.06 88 TYR A O 1
ATOM 723 N N . GLY A 1 89 ? -5.086 -4.204 22.728 1.00 73.19 89 GLY A N 1
ATOM 724 C CA . GLY A 1 89 ? -4.902 -3.713 24.095 1.00 73.19 89 GLY A CA 1
ATOM 725 C C . GLY A 1 89 ? -3.974 -2.495 24.105 1.00 73.19 89 GLY A C 1
ATOM 726 O O . GLY A 1 89 ? -4.213 -1.530 23.383 1.00 73.19 89 GLY A O 1
ATOM 727 N N . THR A 1 90 ? -2.892 -2.569 24.879 1.00 72.56 90 THR A N 1
ATOM 728 C CA . THR A 1 90 ? -1.827 -1.551 24.938 1.00 72.56 90 THR A CA 1
ATOM 729 C C . THR A 1 90 ? -0.707 -1.772 23.916 1.00 72.56 90 THR A C 1
ATOM 731 O O . THR A 1 90 ? 0.203 -0.953 23.811 1.00 72.56 90 THR A O 1
ATOM 734 N N . ASN A 1 91 ? -0.756 -2.868 23.153 1.00 75.69 91 ASN A N 1
ATOM 735 C CA . ASN A 1 91 ? 0.291 -3.242 22.208 1.00 75.69 91 ASN A CA 1
ATOM 736 C C . ASN A 1 91 ? -0.039 -2.796 20.781 1.00 75.69 91 ASN A C 1
ATOM 738 O O . ASN A 1 91 ? -1.204 -2.715 20.385 1.00 75.69 91 ASN A O 1
ATOM 742 N N . VAL A 1 92 ? 1.009 -2.588 19.980 1.00 81.88 92 VAL A N 1
ATOM 743 C CA . VAL A 1 92 ? 0.906 -2.334 18.538 1.00 81.88 92 VAL A CA 1
ATOM 744 C C . VAL A 1 92 ? 1.478 -3.520 17.769 1.00 81.88 92 VAL A C 1
ATOM 746 O O . VAL A 1 92 ? 2.662 -3.835 17.879 1.00 81.88 92 VAL A O 1
ATOM 749 N N . ILE A 1 93 ? 0.645 -4.157 16.950 1.00 82.25 93 ILE A N 1
ATOM 750 C CA . ILE A 1 93 ? 1.040 -5.242 16.049 1.00 82.25 93 ILE A CA 1
ATOM 751 C C . ILE A 1 93 ? 1.278 -4.656 14.659 1.00 82.25 93 ILE A C 1
ATOM 753 O O . ILE A 1 93 ? 0.374 -4.083 14.057 1.00 82.25 93 ILE A O 1
ATOM 757 N N . ARG A 1 94 ? 2.489 -4.823 14.124 1.00 84.56 94 ARG A N 1
ATOM 758 C CA . ARG A 1 94 ? 2.827 -4.413 12.753 1.00 84.56 94 ARG A CA 1
ATOM 759 C C . ARG A 1 94 ? 2.581 -5.569 11.792 1.00 84.56 94 ARG A C 1
ATOM 761 O O . ARG A 1 94 ? 3.152 -6.643 11.962 1.00 84.56 94 ARG A O 1
ATOM 768 N N . VAL A 1 95 ? 1.757 -5.344 10.776 1.00 85.75 95 VAL A N 1
ATOM 769 C CA . VAL A 1 95 ? 1.426 -6.325 9.738 1.00 85.75 95 VAL A CA 1
ATOM 770 C C . VAL A 1 95 ? 1.902 -5.807 8.391 1.00 85.75 95 VAL A C 1
ATOM 772 O O . VAL A 1 95 ? 1.496 -4.732 7.953 1.00 85.75 95 VAL A O 1
ATOM 775 N N . ALA A 1 96 ? 2.735 -6.591 7.712 1.00 85.81 96 ALA A N 1
ATOM 776 C CA . ALA A 1 96 ? 3.208 -6.264 6.374 1.00 85.81 96 ALA A CA 1
ATOM 777 C C . ALA A 1 96 ? 2.144 -6.617 5.320 1.00 85.81 96 ALA A C 1
ATOM 779 O O . ALA A 1 96 ? 1.669 -7.760 5.251 1.00 85.81 96 ALA A O 1
ATOM 780 N N . VAL A 1 97 ? 1.809 -5.653 4.459 1.00 87.38 97 VAL A N 1
ATOM 781 C CA . VAL A 1 97 ? 0.810 -5.791 3.392 1.00 87.38 97 VAL A CA 1
ATOM 782 C C . VAL A 1 97 ? 1.444 -5.411 2.058 1.00 87.38 97 VAL A C 1
ATOM 784 O O . VAL A 1 97 ? 1.721 -4.248 1.779 1.00 87.38 97 VAL A O 1
ATOM 787 N N . TYR A 1 98 ? 1.714 -6.411 1.215 1.00 86.25 98 TYR A N 1
ATOM 788 C CA . TYR A 1 98 ? 2.424 -6.192 -0.046 1.00 86.25 98 TYR A CA 1
ATOM 789 C C . TYR A 1 98 ? 2.001 -7.150 -1.166 1.00 86.25 98 TYR A C 1
ATOM 791 O O . TYR A 1 98 ? 1.513 -8.263 -0.932 1.00 86.25 98 TYR A O 1
ATOM 799 N N . GLY A 1 99 ? 2.231 -6.729 -2.412 1.00 80.88 99 GLY A N 1
ATOM 800 C CA . GLY A 1 99 ? 2.031 -7.544 -3.613 1.00 80.88 99 GLY A CA 1
ATOM 801 C C . GLY A 1 99 ? 0.586 -8.023 -3.799 1.00 80.88 99 GLY A C 1
ATOM 802 O O . GLY A 1 99 ? -0.359 -7.258 -3.627 1.00 80.88 99 GLY A O 1
ATOM 803 N N . ARG A 1 100 ? 0.402 -9.305 -4.150 1.00 82.25 100 ARG A N 1
ATOM 804 C CA . ARG A 1 100 ? -0.934 -9.891 -4.389 1.00 82.25 100 ARG A CA 1
ATOM 805 C C . ARG A 1 100 ? -1.829 -9.887 -3.147 1.00 82.25 100 ARG A C 1
ATOM 807 O O . ARG A 1 100 ? -3.022 -9.653 -3.287 1.00 82.25 100 ARG A O 1
ATOM 814 N N . SER A 1 101 ? -1.263 -10.091 -1.953 1.00 84.94 101 SER A N 1
ATOM 815 C CA . SER A 1 101 ? -2.029 -9.993 -0.701 1.00 84.94 101 SER A CA 1
ATOM 816 C C . SER A 1 101 ? -2.607 -8.592 -0.516 1.00 84.94 101 SER A C 1
ATOM 818 O O . SER A 1 101 ? -3.750 -8.460 -0.105 1.00 84.94 101 SER A O 1
ATOM 820 N N . ALA A 1 102 ? -1.838 -7.554 -0.854 1.00 89.31 102 ALA A N 1
ATOM 821 C CA . ALA A 1 102 ? -2.308 -6.176 -0.776 1.00 89.31 102 ALA A CA 1
ATOM 822 C C . ALA A 1 102 ? -3.409 -5.882 -1.801 1.00 89.31 102 ALA A C 1
ATOM 824 O O . ALA A 1 102 ? -4.417 -5.290 -1.444 1.00 89.31 102 ALA A O 1
ATOM 825 N N . ALA A 1 103 ? -3.260 -6.341 -3.047 1.00 89.56 103 ALA A N 1
ATOM 826 C CA . ALA A 1 103 ? -4.305 -6.173 -4.059 1.00 89.56 103 ALA A CA 1
ATOM 827 C C . ALA A 1 103 ? -5.617 -6.871 -3.653 1.00 89.56 103 ALA A C 1
ATOM 829 O O . ALA A 1 103 ? -6.686 -6.283 -3.788 1.00 89.56 103 ALA A O 1
ATOM 830 N N . GLY A 1 104 ? -5.530 -8.091 -3.107 1.00 89.44 104 GLY A N 1
ATOM 831 C CA . GLY A 1 104 ? -6.687 -8.814 -2.571 1.00 89.44 104 GLY A CA 1
ATOM 832 C C . GLY A 1 104 ? -7.308 -8.115 -1.363 1.00 89.44 104 GLY A C 1
ATOM 833 O O . GLY A 1 104 ? -8.523 -7.995 -1.286 1.00 89.44 104 GLY A O 1
ATOM 834 N N . PHE A 1 105 ? -6.481 -7.574 -0.469 1.00 90.44 105 PHE A N 1
ATOM 835 C CA . PHE A 1 105 ? -6.946 -6.789 0.670 1.00 90.44 105 PHE A CA 1
ATOM 836 C C . PHE A 1 105 ? -7.691 -5.534 0.251 1.00 90.44 105 PHE A C 1
ATOM 838 O O . PHE A 1 105 ? -8.805 -5.308 0.703 1.00 90.44 105 PHE A O 1
ATOM 845 N N . LEU A 1 106 ? -7.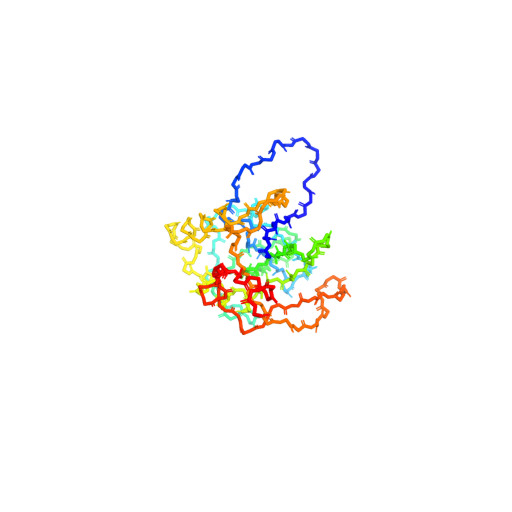123 -4.752 -0.660 1.00 90.44 106 LEU A N 1
ATOM 846 C CA . LEU A 1 106 ? -7.751 -3.534 -1.163 1.00 90.44 106 LEU A CA 1
ATOM 847 C C . LEU A 1 106 ? -8.949 -3.820 -2.081 1.00 90.44 106 LEU A C 1
ATOM 849 O O . LEU A 1 106 ? -9.728 -2.913 -2.356 1.00 90.44 106 LEU A O 1
ATOM 853 N N . GLY A 1 107 ? -9.083 -5.054 -2.583 1.00 90.69 107 GLY A N 1
ATOM 854 C CA . GLY A 1 107 ? -10.046 -5.414 -3.628 1.00 90.69 107 GLY A CA 1
ATOM 855 C C . GLY A 1 107 ? -9.834 -4.636 -4.926 1.00 90.69 107 GLY A C 1
ATOM 856 O O . GLY A 1 107 ? -10.770 -4.454 -5.697 1.00 90.69 107 GLY A O 1
ATOM 857 N N . CYS A 1 108 ? -8.621 -4.130 -5.155 1.00 90.69 108 CYS A N 1
ATOM 858 C CA . CYS A 1 108 ? -8.320 -3.224 -6.254 1.00 90.69 108 CYS A CA 1
ATOM 859 C C . CYS A 1 108 ? -6.962 -3.574 -6.875 1.00 90.69 108 CYS A C 1
ATOM 861 O O . CYS A 1 108 ? -5.930 -3.448 -6.202 1.00 90.69 108 CYS A O 1
ATOM 863 N N . PRO A 1 109 ? -6.920 -3.997 -8.151 1.00 89.62 109 PRO A N 1
ATOM 864 C CA . PRO A 1 109 ? -5.671 -4.156 -8.883 1.00 89.62 109 PRO A CA 1
ATOM 865 C C . PRO A 1 109 ? -4.872 -2.851 -8.914 1.00 89.62 109 PRO A C 1
ATOM 867 O O . PRO A 1 109 ? -5.432 -1.763 -9.034 1.00 89.62 109 PRO A O 1
ATOM 870 N N . LEU A 1 110 ? -3.543 -2.961 -8.845 1.00 87.38 110 LEU A N 1
ATOM 871 C CA . LEU A 1 110 ? -2.663 -1.789 -8.828 1.00 87.38 110 LEU A CA 1
ATOM 872 C C . LEU A 1 110 ? -2.829 -0.915 -10.081 1.00 87.38 110 LEU A C 1
ATOM 874 O O . LEU A 1 110 ? -2.757 0.305 -9.996 1.00 87.38 110 LEU A O 1
ATOM 878 N N . GLU A 1 111 ? -3.065 -1.542 -11.233 1.00 85.25 111 GLU A N 1
ATOM 879 C CA . GLU A 1 111 ? -3.275 -0.847 -12.504 1.00 85.25 111 GLU A CA 1
ATOM 880 C C . GLU A 1 111 ? -4.496 0.070 -12.456 1.00 85.25 111 GLU A C 1
ATOM 882 O O . GLU A 1 111 ? -4.394 1.247 -12.801 1.00 85.25 111 GLU A O 1
ATOM 887 N N . THR A 1 112 ? -5.619 -0.431 -11.943 1.00 88.19 112 THR A N 1
ATOM 888 C CA . THR A 1 112 ? -6.841 0.355 -11.741 1.00 88.19 112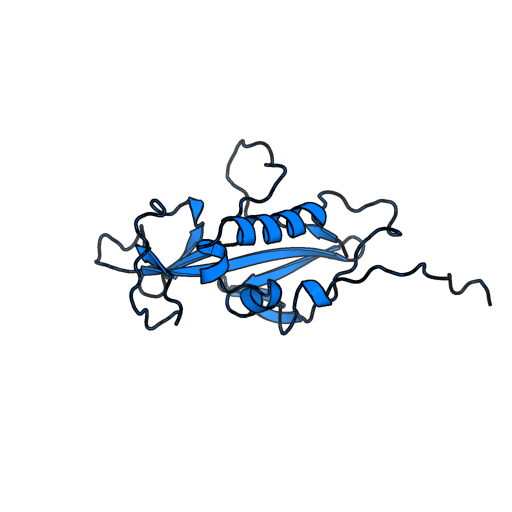 THR A CA 1
ATOM 889 C C . THR A 1 112 ? -6.601 1.506 -10.767 1.00 88.19 112 THR A C 1
ATOM 891 O O . THR A 1 112 ? -6.940 2.646 -11.069 1.00 88.19 112 THR A O 1
ATOM 894 N N . TYR A 1 113 ? -5.955 1.230 -9.633 1.00 89.38 113 TYR A N 1
ATOM 895 C CA . TYR A 1 113 ? -5.662 2.233 -8.608 1.00 89.38 113 TYR A CA 1
ATOM 896 C C . TYR A 1 113 ? -4.799 3.387 -9.118 1.00 89.38 113 TYR A C 1
ATOM 898 O O . TYR A 1 113 ? -5.082 4.551 -8.842 1.00 89.38 113 TYR A O 1
ATOM 906 N N . LEU A 1 114 ? -3.748 3.068 -9.875 1.00 84.81 114 LEU A N 1
ATOM 907 C CA . LEU A 1 114 ? -2.824 4.062 -10.414 1.00 84.81 114 LEU A CA 1
ATOM 908 C C . LEU A 1 114 ? -3.395 4.816 -11.620 1.00 84.81 114 LEU A C 1
ATOM 910 O O . LEU A 1 114 ? -2.952 5.935 -11.879 1.00 84.81 114 LEU A O 1
ATOM 914 N N . SER A 1 115 ? -4.344 4.227 -12.352 1.00 84.06 115 SER A N 1
ATOM 915 C CA . SER A 1 115 ? -4.935 4.847 -13.545 1.00 84.06 115 SER A CA 1
ATOM 916 C C . SER A 1 115 ? -6.122 5.748 -13.215 1.00 84.06 115 SER A C 1
ATOM 918 O O . SER A 1 115 ? -6.360 6.732 -13.913 1.00 84.06 115 SER A O 1
ATOM 920 N N . TRP A 1 116 ? -6.906 5.410 -12.189 1.00 87.31 116 TRP A N 1
ATOM 921 C CA . TRP A 1 116 ? -8.186 6.057 -11.907 1.00 87.31 116 TRP A CA 1
ATOM 922 C C . TRP A 1 116 ? -8.129 6.810 -10.578 1.00 87.31 116 TRP A C 1
ATOM 924 O O . TRP A 1 116 ? -8.302 6.228 -9.508 1.00 87.31 116 TRP A O 1
ATOM 934 N N . ALA A 1 117 ? -7.919 8.128 -10.651 1.00 86.38 117 ALA A N 1
ATOM 935 C CA . ALA A 1 117 ? -7.753 8.987 -9.475 1.00 86.38 117 ALA A CA 1
ATOM 936 C C . ALA A 1 117 ? -8.913 8.872 -8.470 1.00 86.38 117 ALA A C 1
ATOM 938 O O . ALA A 1 117 ? -8.687 8.825 -7.269 1.00 86.38 117 ALA A O 1
ATOM 939 N N . TYR A 1 118 ? -10.153 8.744 -8.949 1.00 88.44 118 TYR A N 1
ATOM 940 C CA . TYR A 1 118 ? -11.311 8.590 -8.066 1.00 88.44 118 TYR A CA 1
ATOM 941 C C . TYR A 1 118 ? -11.271 7.285 -7.249 1.00 88.44 118 TYR A C 1
ATOM 943 O O . TYR A 1 118 ? -11.693 7.280 -6.094 1.00 88.44 118 TYR A O 1
ATOM 951 N N . VAL A 1 119 ? -10.731 6.194 -7.810 1.00 89.12 119 VAL A N 1
ATOM 952 C CA . VAL A 1 119 ? -10.590 4.908 -7.106 1.00 89.12 119 VAL A CA 1
ATOM 953 C C . VAL A 1 119 ? -9.552 5.022 -6.001 1.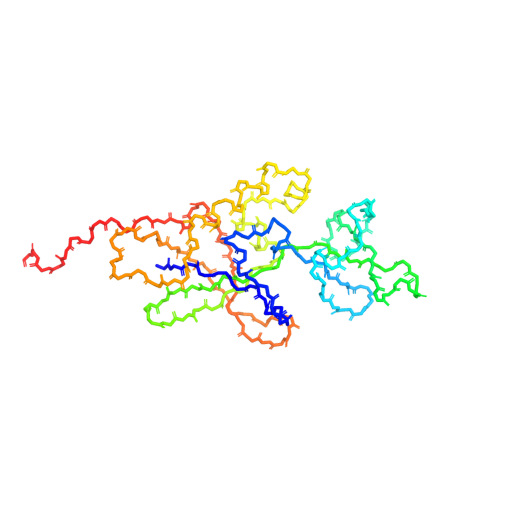00 89.12 119 VAL A C 1
ATOM 955 O O . VAL A 1 119 ? -9.800 4.603 -4.870 1.00 89.12 119 VAL A O 1
ATOM 958 N N . SER A 1 120 ? -8.392 5.601 -6.312 1.00 89.81 120 SER A N 1
ATOM 959 C CA . SER A 1 120 ? -7.346 5.778 -5.309 1.00 89.81 120 SER A CA 1
ATOM 960 C C . SER A 1 120 ? -7.775 6.748 -4.209 1.00 89.81 120 SER A C 1
ATOM 962 O O . SER A 1 120 ? -7.577 6.446 -3.032 1.00 89.81 120 SER A O 1
ATOM 964 N N . SER A 1 121 ? -8.465 7.840 -4.549 1.00 89.56 121 SER A N 1
ATOM 965 C CA . SER A 1 121 ? -9.060 8.752 -3.567 1.00 89.56 121 SER A CA 1
ATOM 966 C C . SER A 1 121 ? -10.095 8.076 -2.660 1.00 89.56 121 SER A C 1
ATOM 968 O O . SER A 1 121 ? -10.058 8.304 -1.452 1.00 89.56 121 SER A O 1
ATOM 970 N N . ASP A 1 122 ? -10.986 7.229 -3.188 1.00 89.88 122 ASP A N 1
ATOM 971 C CA . ASP A 1 122 ? -11.982 6.511 -2.375 1.00 89.88 122 ASP A CA 1
ATOM 972 C C . ASP A 1 122 ? -11.321 5.559 -1.364 1.00 89.88 122 ASP A C 1
ATOM 974 O O . ASP A 1 122 ? -11.619 5.601 -0.167 1.00 89.88 122 ASP A O 1
ATOM 978 N N . ILE A 1 123 ? -10.364 4.746 -1.820 1.00 89.38 123 ILE A N 1
ATOM 979 C CA . ILE A 1 123 ? -9.630 3.803 -0.962 1.00 89.38 123 ILE A CA 1
ATOM 980 C C . ILE A 1 123 ? -8.869 4.543 0.144 1.00 89.38 123 ILE A C 1
ATOM 982 O O . ILE A 1 123 ? -8.910 4.150 1.311 1.00 89.38 123 ILE A O 1
ATOM 986 N N . ILE A 1 124 ? -8.202 5.641 -0.197 1.00 88.19 124 ILE A N 1
ATOM 987 C CA . ILE A 1 124 ? -7.437 6.441 0.762 1.00 88.19 124 ILE A CA 1
ATOM 988 C C . ILE A 1 124 ? -8.353 7.167 1.742 1.00 88.19 124 ILE A C 1
ATOM 990 O O . ILE A 1 124 ? -8.066 7.186 2.937 1.00 88.19 124 ILE A O 1
ATOM 994 N N . SER A 1 125 ? -9.488 7.695 1.278 1.00 86.19 125 SER A N 1
ATOM 995 C CA . SER A 1 125 ? -10.496 8.299 2.151 1.00 86.19 125 SER A CA 1
ATOM 996 C C . SER A 1 125 ? -11.016 7.292 3.173 1.00 86.19 125 SER A C 1
ATOM 998 O O . SER A 1 125 ? -11.129 7.622 4.355 1.00 86.19 125 SER A O 1
ATOM 1000 N N . LYS A 1 126 ? -11.269 6.043 2.755 1.00 84.88 126 LYS A N 1
ATOM 1001 C CA . LYS A 1 126 ? -11.625 4.955 3.675 1.00 84.88 126 LYS A CA 1
ATOM 1002 C C . LYS A 1 126 ? -10.536 4.777 4.727 1.00 84.88 126 LYS A C 1
ATOM 1004 O O . LYS A 1 126 ? -10.858 4.847 5.909 1.00 84.88 126 LYS A O 1
ATOM 1009 N N . PHE A 1 127 ? -9.266 4.646 4.332 1.00 82.50 127 PHE A N 1
ATOM 1010 C CA . PHE A 1 127 ? -8.151 4.527 5.280 1.00 82.50 127 PHE A CA 1
ATOM 1011 C C . PHE A 1 127 ? -8.044 5.699 6.252 1.00 82.50 127 PHE A C 1
ATOM 1013 O O . PHE A 1 127 ? -7.959 5.466 7.457 1.00 82.50 127 PHE A O 1
ATOM 1020 N N . ASN A 1 128 ? -8.115 6.938 5.767 1.00 81.88 128 ASN A N 1
ATOM 1021 C CA . ASN A 1 128 ? -8.029 8.125 6.617 1.00 81.88 128 ASN A CA 1
ATOM 1022 C C . ASN A 1 128 ? -9.181 8.188 7.633 1.00 81.88 128 ASN A C 1
ATOM 1024 O O . ASN A 1 128 ? -8.939 8.535 8.783 1.00 81.88 128 ASN A O 1
ATOM 1028 N N . LYS A 1 129 ? -10.401 7.765 7.264 1.00 79.25 129 LYS A N 1
ATOM 1029 C CA . LYS A 1 129 ? -11.558 7.708 8.182 1.00 79.25 129 LYS A CA 1
ATOM 1030 C C . LYS A 1 129 ? -11.399 6.707 9.329 1.00 79.25 129 LYS A C 1
ATOM 1032 O O . LYS A 1 129 ? -12.058 6.857 10.352 1.00 79.25 129 LYS A O 1
ATOM 1037 N N . MET A 1 130 ? -10.586 5.667 9.154 1.00 75.38 130 MET A N 1
ATOM 1038 C CA . MET A 1 130 ? -10.412 4.599 10.155 1.00 75.38 130 MET A CA 1
ATOM 1039 C C . MET A 1 130 ? -9.086 4.705 10.896 1.00 75.38 130 MET A C 1
ATOM 1041 O O . MET A 1 130 ? -8.884 4.031 11.909 1.00 75.38 130 MET A O 1
ATOM 1045 N N . ARG A 1 131 ? -8.169 5.520 10.373 1.00 76.62 131 ARG A N 1
ATOM 1046 C CA . ARG A 1 131 ? -6.904 5.806 11.018 1.00 76.62 131 ARG A CA 1
ATOM 1047 C C . ARG A 1 131 ? -7.171 6.613 12.274 1.00 76.62 131 ARG A C 1
ATOM 1049 O O . ARG A 1 131 ? -7.845 7.636 12.226 1.00 76.62 131 ARG A O 1
ATOM 1056 N N . VAL A 1 132 ? -6.568 6.202 13.380 1.00 70.75 132 VAL A N 1
ATOM 1057 C CA . VAL A 1 132 ? -6.474 7.072 14.552 1.00 70.75 132 VAL A CA 1
ATOM 1058 C C . VAL A 1 132 ? -5.018 7.159 14.999 1.00 70.75 132 VAL A C 1
ATOM 1060 O O . VAL A 1 132 ? -4.244 6.209 14.856 1.00 70.75 132 VAL A O 1
ATOM 1063 N N . SER A 1 133 ? -4.652 8.311 15.548 1.00 67.12 133 SER A N 1
ATOM 1064 C CA . SER A 1 133 ? -3.334 8.556 16.134 1.00 67.12 133 SER A CA 1
ATOM 1065 C C . SER A 1 133 ? -3.249 8.126 17.598 1.00 67.12 133 SER A C 1
ATOM 1067 O O . SER A 1 133 ? -2.177 7.728 18.048 1.00 67.12 133 SER A O 1
ATOM 1069 N N . THR A 1 134 ? -4.373 8.173 18.317 1.00 70.06 134 THR A N 1
ATOM 1070 C CA . THR A 1 134 ? -4.463 7.892 19.754 1.00 70.06 134 THR A CA 1
ATOM 1071 C C . THR A 1 134 ? -5.577 6.874 20.003 1.00 70.06 134 THR A C 1
ATOM 1073 O O . THR A 1 134 ? -6.676 7.073 19.479 1.00 70.06 134 THR A O 1
ATOM 1076 N N . PRO A 1 135 ? -5.330 5.785 20.756 1.00 70.75 135 PRO A N 1
ATOM 1077 C CA . PRO A 1 135 ? -6.389 4.859 21.146 1.00 70.75 135 PRO A CA 1
ATOM 1078 C C . PRO A 1 135 ? -7.552 5.622 21.802 1.00 70.75 135 PRO A C 1
ATOM 1080 O O . PRO A 1 135 ? -7.289 6.507 22.617 1.00 70.75 135 PRO A O 1
ATOM 1083 N N . PRO A 1 136 ? -8.814 5.318 21.461 1.00 71.88 136 PRO A N 1
ATOM 1084 C CA . PRO A 1 136 ? -9.944 5.977 22.096 1.00 71.88 136 PRO A CA 1
ATOM 1085 C C . PRO A 1 136 ? -10.099 5.495 23.545 1.00 71.88 136 PRO A C 1
ATOM 1087 O O . PRO A 1 136 ? -9.839 4.329 23.849 1.00 71.88 136 PRO A O 1
ATOM 1090 N N . GLU A 1 137 ? -10.538 6.392 24.427 1.00 74.31 137 GLU A N 1
ATOM 1091 C CA . GLU A 1 137 ? -10.867 6.058 25.821 1.00 74.31 137 GLU A CA 1
ATOM 1092 C C . GLU A 1 137 ? -12.102 5.143 25.893 1.00 74.31 137 GLU A C 1
ATOM 1094 O O . GLU A 1 137 ? -12.127 4.196 26.677 1.00 74.31 137 GLU A O 1
ATOM 1099 N N . ASP A 1 138 ? -13.081 5.365 25.005 1.00 76.12 138 ASP A N 1
ATOM 1100 C CA . ASP A 1 138 ? -14.255 4.507 24.819 1.00 76.12 138 ASP A CA 1
ATOM 1101 C C . ASP A 1 138 ? -14.160 3.679 23.524 1.00 76.12 138 ASP A C 1
ATOM 1103 O O . ASP A 1 138 ? -13.994 4.196 22.417 1.00 76.12 138 ASP A O 1
ATOM 1107 N N . TRP A 1 139 ? -14.314 2.363 23.662 1.00 74.50 139 TRP A N 1
ATOM 1108 C CA . TRP A 1 139 ? -14.237 1.400 22.564 1.00 74.50 139 TRP A CA 1
ATOM 1109 C C . TRP A 1 139 ? -15.595 1.071 21.925 1.00 74.50 139 TRP A C 1
ATOM 1111 O O . TRP A 1 139 ? -15.631 0.324 20.943 1.00 74.50 139 TRP A O 1
ATOM 1121 N N . SER A 1 140 ? -16.704 1.613 22.438 1.00 70.31 140 SER A N 1
ATOM 1122 C CA . SER A 1 140 ? -18.074 1.298 22.003 1.00 70.31 140 SER A CA 1
ATOM 1123 C C . SER A 1 140 ? -18.350 1.604 20.519 1.00 70.31 140 SER A C 1
ATOM 1125 O O . SER A 1 140 ? -19.132 0.906 19.876 1.00 70.31 140 SER A O 1
ATOM 1127 N N . GLY A 1 141 ? -17.663 2.599 19.947 1.00 66.38 141 GLY A N 1
ATOM 1128 C CA . GLY A 1 141 ? -17.761 2.993 18.535 1.00 66.38 141 GLY A CA 1
ATOM 1129 C C . GLY A 1 141 ? -16.658 2.439 17.626 1.00 66.38 141 GLY A C 1
ATOM 1130 O O . GLY A 1 141 ? -16.606 2.780 16.442 1.00 66.38 141 GLY A O 1
ATOM 1131 N N . VAL A 1 142 ? -15.748 1.611 18.150 1.00 69.44 142 VAL A N 1
ATOM 1132 C CA . VAL A 1 142 ? -14.572 1.156 17.397 1.00 69.44 142 VAL A CA 1
ATOM 1133 C C . VAL A 1 142 ? -14.954 0.066 16.403 1.00 69.44 142 VAL A C 1
ATOM 1135 O O . VAL A 1 142 ? -15.476 -0.991 16.760 1.00 69.44 142 VAL A O 1
ATOM 1138 N N . THR A 1 143 ? -14.614 0.294 15.135 1.00 71.06 143 THR A N 1
ATOM 1139 C CA . THR A 1 143 ? -14.689 -0.754 14.112 1.00 71.06 143 THR A CA 1
ATOM 1140 C C . THR A 1 143 ? -13.553 -1.743 14.337 1.00 71.06 143 THR A C 1
ATOM 1142 O O . THR A 1 143 ? -12.392 -1.356 14.463 1.00 71.06 143 THR A O 1
ATOM 1145 N N . LEU A 1 144 ? -13.889 -3.023 14.443 1.00 74.69 144 LEU A N 1
ATOM 1146 C CA . LEU A 1 144 ? -12.922 -4.099 14.584 1.00 74.69 144 LEU A CA 1
ATOM 1147 C C . LEU A 1 144 ? -12.522 -4.604 13.198 1.00 74.69 144 LEU A C 1
ATOM 1149 O O . LEU A 1 144 ? -13.328 -4.606 12.270 1.00 74.69 144 LEU A O 1
ATOM 1153 N N . LEU A 1 145 ? -11.264 -5.022 13.083 1.00 78.12 145 LEU A N 1
ATOM 1154 C CA . LEU A 1 145 ? -10.701 -5.591 11.870 1.00 78.12 145 LEU A CA 1
ATOM 1155 C C . LEU A 1 145 ? -10.290 -7.033 12.168 1.00 78.12 145 LEU A C 1
ATOM 1157 O O . LEU A 1 145 ? -9.455 -7.273 13.039 1.00 78.12 145 LEU A O 1
ATOM 1161 N N . GLN A 1 146 ? -10.889 -7.993 11.473 1.00 81.44 146 GLN A N 1
ATOM 1162 C CA . GLN A 1 146 ? -10.477 -9.391 11.530 1.00 81.44 146 GLN A CA 1
ATOM 1163 C C . GLN A 1 146 ? -9.456 -9.655 10.430 1.00 81.44 146 GLN A C 1
ATOM 1165 O O . GLN A 1 146 ? -9.733 -9.435 9.257 1.00 81.44 146 GLN A O 1
ATOM 1170 N N . LEU A 1 147 ? -8.269 -10.134 10.797 1.00 83.88 147 LEU A N 1
ATOM 1171 C CA . LEU A 1 147 ? -7.206 -10.414 9.837 1.00 83.88 147 LEU A CA 1
ATOM 1172 C C . LEU A 1 147 ? -6.782 -11.871 9.906 1.00 83.88 147 LEU A C 1
ATOM 1174 O O . LEU A 1 147 ? -6.539 -12.402 10.989 1.00 83.88 147 LEU A O 1
ATOM 1178 N N . ASN A 1 148 ? -6.581 -12.474 8.739 1.00 83.81 148 ASN A N 1
ATOM 1179 C CA . ASN A 1 148 ? -5.892 -13.748 8.629 1.00 83.81 148 ASN A CA 1
ATOM 1180 C C . ASN A 1 148 ? -4.398 -13.480 8.411 1.00 83.81 148 ASN A C 1
ATOM 1182 O O . ASN A 1 148 ? -3.987 -12.863 7.420 1.00 83.81 148 ASN A O 1
ATOM 1186 N N . LEU A 1 149 ? -3.576 -13.926 9.363 1.00 86.19 149 LEU A N 1
ATOM 1187 C CA . LEU A 1 149 ? -2.141 -13.657 9.390 1.00 86.19 149 LEU A CA 1
ATOM 1188 C C . LEU A 1 149 ? -1.334 -14.948 9.255 1.00 86.19 149 LEU A C 1
ATOM 1190 O O . LEU A 1 149 ? -1.658 -15.977 9.840 1.00 86.19 149 LEU A O 1
ATOM 1194 N N . LYS A 1 150 ? -0.231 -14.868 8.514 1.00 86.69 150 LYS A N 1
ATOM 1195 C CA . LYS A 1 150 ? 0.809 -15.895 8.459 1.00 86.69 150 LYS A CA 1
ATOM 1196 C C . LYS A 1 150 ? 2.158 -15.253 8.732 1.00 86.69 150 LYS A C 1
ATOM 1198 O O . LYS A 1 150 ? 2.503 -14.248 8.117 1.00 86.69 150 LYS A O 1
ATOM 1203 N N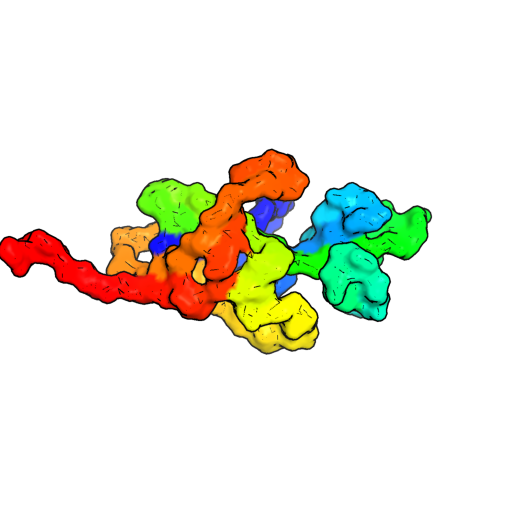 . THR A 1 151 ? 2.957 -15.850 9.603 1.00 85.12 151 THR A N 1
ATOM 1204 C CA . THR A 1 151 ? 4.330 -15.395 9.835 1.00 85.12 151 THR A CA 1
ATOM 1205 C C . THR A 1 151 ? 5.179 -15.614 8.583 1.00 85.12 151 THR A C 1
ATOM 1207 O O . THR A 1 151 ? 5.166 -16.694 7.987 1.00 85.12 151 THR A O 1
ATOM 1210 N N . SER A 1 152 ? 5.922 -14.594 8.158 1.00 78.62 152 SER A N 1
ATOM 1211 C CA . SER A 1 152 ? 6.840 -14.710 7.024 1.00 78.62 152 SER A CA 1
ATOM 1212 C C . SER A 1 152 ? 8.077 -13.844 7.220 1.00 78.62 152 SER A C 1
ATOM 1214 O O . SER A 1 152 ? 8.020 -12.827 7.909 1.00 78.62 152 SER A O 1
ATOM 1216 N N . LYS A 1 153 ? 9.188 -14.231 6.586 1.00 74.62 153 LYS A N 1
ATOM 1217 C CA . LYS A 1 153 ? 10.335 -13.334 6.447 1.00 74.62 153 LYS A CA 1
ATOM 1218 C C . LYS A 1 153 ? 9.955 -12.198 5.499 1.00 74.62 153 LYS A C 1
ATOM 1220 O O . LYS A 1 153 ? 9.580 -12.436 4.348 1.00 74.62 153 LYS A O 1
ATOM 1225 N N . HIS A 1 154 ? 10.021 -10.980 6.008 1.00 67.69 154 HIS A N 1
ATOM 1226 C CA . HIS A 1 154 ? 9.985 -9.753 5.241 1.00 67.69 154 HIS A CA 1
ATOM 1227 C C . HIS A 1 154 ? 11.270 -9.621 4.409 1.00 67.69 154 HIS A C 1
ATOM 1229 O O . HIS A 1 154 ? 12.242 -10.354 4.606 1.00 67.69 154 HIS A O 1
ATOM 1235 N N . TYR A 1 155 ? 11.273 -8.722 3.425 1.00 63.56 155 TYR A N 1
ATOM 1236 C CA . TYR A 1 155 ? 12.381 -8.623 2.469 1.00 63.56 155 TYR A CA 1
ATOM 1237 C C . TYR A 1 155 ? 13.684 -8.108 3.096 1.00 63.56 155 TYR A C 1
ATOM 1239 O O . TYR A 1 155 ? 14.754 -8.366 2.557 1.00 63.56 155 TYR A O 1
ATOM 1247 N N . ASP A 1 156 ? 13.595 -7.394 4.218 1.00 60.81 156 ASP A N 1
ATOM 1248 C CA . ASP A 1 156 ? 14.731 -6.918 5.017 1.00 60.81 156 ASP A CA 1
ATOM 1249 C C . ASP A 1 156 ? 15.253 -7.981 6.003 1.00 60.81 156 ASP A C 1
ATOM 1251 O O . ASP A 1 156 ? 16.112 -7.698 6.832 1.00 60.81 156 ASP A O 1
ATOM 1255 N N . GLY A 1 157 ? 14.736 -9.212 5.923 1.00 68.12 157 GLY A N 1
ATOM 1256 C CA . GLY A 1 157 ? 15.114 -10.322 6.792 1.00 68.12 157 GLY A CA 1
ATOM 1257 C C . GLY A 1 157 ? 14.352 -10.380 8.117 1.00 68.12 157 GLY A C 1
ATOM 1258 O O . GLY A 1 157 ? 14.462 -11.391 8.814 1.00 68.12 157 GLY A O 1
ATOM 1259 N N . THR A 1 158 ? 13.541 -9.371 8.454 1.00 74.12 158 THR A N 1
ATOM 1260 C CA . THR A 1 158 ? 12.736 -9.382 9.684 1.00 74.12 158 THR A CA 1
ATOM 1261 C C . THR A 1 158 ? 11.598 -10.401 9.596 1.00 74.12 158 THR A C 1
ATOM 1263 O O . THR A 1 158 ? 11.040 -10.653 8.530 1.00 74.12 158 THR A O 1
ATOM 1266 N N . ILE A 1 159 ? 11.244 -11.036 10.713 1.00 79.06 159 ILE A N 1
ATOM 1267 C CA . ILE A 1 159 ? 10.085 -11.935 10.775 1.00 79.06 159 ILE A CA 1
ATOM 1268 C C . ILE A 1 159 ? 8.869 -11.093 11.154 1.00 79.06 159 ILE A C 1
ATOM 1270 O O . ILE A 1 159 ? 8.817 -10.550 12.253 1.00 79.06 159 ILE A O 1
ATOM 1274 N N . MET A 1 160 ? 7.893 -10.986 10.250 1.00 80.12 160 MET A N 1
ATOM 1275 C CA . MET A 1 160 ? 6.691 -10.178 10.463 1.00 80.12 160 MET A CA 1
ATOM 1276 C C . MET A 1 160 ? 5.414 -10.958 10.123 1.00 80.12 160 MET A C 1
ATOM 1278 O O . MET A 1 160 ? 5.413 -11.783 9.195 1.00 80.12 160 MET A O 1
ATOM 1282 N N . PRO A 1 161 ? 4.299 -10.692 10.830 1.00 83.56 161 PRO A N 1
ATOM 1283 C CA . PRO A 1 161 ? 2.983 -11.134 10.401 1.00 83.56 161 PRO A CA 1
ATOM 1284 C C . PRO A 1 161 ? 2.669 -10.569 9.014 1.00 83.56 161 PRO A C 1
ATOM 1286 O O . PRO A 1 161 ? 2.747 -9.361 8.776 1.00 83.56 161 PRO A O 1
ATOM 1289 N N . LYS A 1 162 ? 2.310 -11.453 8.089 1.00 84.06 162 LYS A N 1
ATOM 1290 C CA . LYS A 1 162 ? 1.890 -11.115 6.734 1.00 84.06 162 LYS A CA 1
ATOM 1291 C C . LYS A 1 162 ? 0.420 -11.429 6.561 1.00 84.06 162 LYS A C 1
ATOM 1293 O O . LYS A 1 162 ? -0.046 -12.504 6.933 1.00 84.06 162 LYS A O 1
ATOM 1298 N N . LEU A 1 163 ? -0.270 -10.517 5.897 1.00 84.88 163 LEU A N 1
ATOM 1299 C CA . LEU A 1 163 ? -1.658 -10.702 5.529 1.00 84.88 163 LEU A CA 1
ATOM 1300 C C . LEU A 1 163 ? -1.848 -11.806 4.472 1.00 84.88 163 LEU A C 1
ATOM 1302 O O . LEU A 1 163 ? -1.170 -11.834 3.433 1.00 84.88 163 LEU A O 1
ATOM 1306 N N . VAL A 1 164 ? -2.813 -12.690 4.713 1.00 84.06 164 VAL A N 1
ATOM 1307 C CA . VAL A 1 164 ? -3.250 -13.739 3.782 1.00 84.06 164 VAL A CA 1
ATOM 1308 C C . VAL A 1 164 ? -4.773 -13.739 3.688 1.00 84.06 164 VAL A C 1
ATOM 1310 O O . VAL A 1 164 ? -5.424 -13.458 4.680 1.00 84.06 164 VAL A O 1
ATOM 1313 N N . ASN A 1 165 ? -5.342 -14.023 2.512 1.00 80.44 165 ASN A N 1
ATOM 1314 C CA . ASN A 1 165 ? -6.784 -14.257 2.295 1.00 80.44 165 ASN A CA 1
ATOM 1315 C C . ASN A 1 165 ? -7.717 -13.369 3.142 1.00 80.44 165 ASN A C 1
ATOM 1317 O O . ASN A 1 165 ? -8.559 -13.861 3.888 1.00 80.44 165 ASN A O 1
ATOM 1321 N N . THR A 1 166 ? -7.499 -12.058 3.081 1.00 82.31 166 THR A N 1
ATOM 1322 C CA . THR A 1 166 ? -8.263 -11.069 3.841 1.00 82.31 166 THR A CA 1
ATOM 1323 C C . THR A 1 166 ? -8.662 -9.975 2.865 1.00 82.31 166 THR A C 1
ATOM 1325 O O . THR A 1 166 ? -7.769 -9.404 2.241 1.00 82.31 166 THR A O 1
ATOM 1328 N N . TYR A 1 167 ? -9.960 -9.708 2.717 1.00 84.19 167 TYR A N 1
ATOM 1329 C CA . TYR A 1 167 ? -10.489 -8.580 1.948 1.00 84.19 167 TYR A CA 1
ATOM 1330 C C . TYR A 1 167 ? -10.984 -7.503 2.907 1.00 84.19 167 TYR A C 1
ATOM 1332 O O . TYR A 1 167 ? -11.713 -7.795 3.851 1.00 84.19 167 TYR A O 1
ATOM 1340 N N . PHE A 1 168 ? -10.588 -6.258 2.669 1.00 80.88 168 PHE A N 1
ATOM 1341 C CA . PHE A 1 168 ? -10.823 -5.164 3.593 1.00 80.88 168 PHE A CA 1
ATOM 1342 C C . PHE A 1 168 ? -12.308 -4.929 3.891 1.00 80.88 168 PHE A C 1
ATOM 1344 O O . PHE A 1 168 ? -12.654 -4.743 5.052 1.00 80.88 168 PHE A O 1
ATOM 1351 N N . GLY A 1 169 ? -13.178 -4.992 2.877 1.00 75.00 169 GLY A N 1
ATOM 1352 C CA . GLY A 1 169 ? -14.617 -4.764 3.048 1.00 75.00 169 GLY A CA 1
ATOM 1353 C C . GLY A 1 169 ? -15.276 -5.757 4.008 1.00 75.00 169 GLY A C 1
ATOM 1354 O O . GLY A 1 169 ? -15.998 -5.341 4.908 1.00 75.00 169 GLY A O 1
ATOM 1355 N N . ASP A 1 170 ? -14.949 -7.042 3.873 1.00 74.06 170 ASP A N 1
ATOM 1356 C CA . ASP A 1 170 ? -15.544 -8.121 4.680 1.00 74.06 170 ASP A CA 1
ATOM 1357 C C . ASP A 1 170 ? -14.903 -8.252 6.067 1.00 74.06 170 ASP A C 1
ATOM 1359 O O . ASP A 1 170 ? -15.453 -8.871 6.973 1.00 74.06 170 ASP A O 1
ATOM 1363 N N . SER A 1 171 ? -13.706 -7.690 6.234 1.00 66.50 171 SER A N 1
ATOM 1364 C CA . SER A 1 171 ? -12.921 -7.820 7.465 1.00 66.50 171 SER A CA 1
ATOM 1365 C C . SER A 1 171 ? -13.333 -6.825 8.543 1.00 66.50 171 SER A C 1
ATOM 1367 O O . SER A 1 171 ? -12.866 -6.925 9.680 1.00 66.50 171 SER A O 1
ATOM 1369 N N . LEU A 1 172 ? -14.164 -5.844 8.190 1.00 71.31 172 LEU A N 1
ATOM 1370 C CA . LEU A 1 172 ? -14.663 -4.833 9.106 1.00 71.31 172 LEU A CA 1
ATOM 1371 C C . LEU A 1 172 ? -15.969 -5.293 9.737 1.00 71.31 172 LEU A C 1
ATOM 1373 O O . LEU A 1 172 ? -16.950 -5.560 9.049 1.00 71.31 172 LEU A O 1
ATOM 1377 N N . PHE A 1 173 ? -16.019 -5.280 11.062 1.00 69.62 173 PHE A N 1
ATOM 1378 C CA . PHE A 1 173 ? -17.265 -5.475 11.787 1.00 69.62 173 PHE A CA 1
ATOM 1379 C C . PHE A 1 173 ? -17.355 -4.502 12.954 1.00 69.62 173 PHE A C 1
ATOM 1381 O O . PHE A 1 173 ? -16.367 -4.169 13.615 1.00 69.62 173 PHE A O 1
ATOM 1388 N N . ARG A 1 174 ? -18.565 -4.009 13.211 1.00 60.81 174 ARG A N 1
ATOM 1389 C CA . ARG A 1 174 ? -18.838 -3.247 14.427 1.00 60.81 174 ARG A CA 1
ATOM 1390 C C . ARG A 1 174 ? -19.067 -4.239 15.548 1.00 60.81 174 ARG A C 1
ATOM 1392 O O . ARG A 1 174 ? -19.848 -5.176 15.394 1.00 60.81 174 ARG A O 1
ATOM 1399 N N . LYS A 1 175 ? -18.403 -4.022 16.680 1.00 55.00 175 LYS A N 1
ATOM 1400 C CA . LYS A 1 175 ? -18.762 -4.721 17.907 1.00 55.00 175 LYS A CA 1
ATOM 1401 C C . LYS A 1 175 ? -20.196 -4.285 18.236 1.00 55.00 175 LYS A C 1
ATOM 1403 O O . LYS A 1 175 ? -20.411 -3.139 18.619 1.00 55.00 175 LYS A O 1
ATOM 1408 N N . GLY A 1 176 ? -21.187 -5.149 17.999 1.00 46.31 176 GLY A N 1
ATOM 1409 C CA . GLY A 1 176 ? -22.513 -4.957 18.588 1.00 46.31 176 GLY A CA 1
ATOM 1410 C C . GLY A 1 176 ? -22.337 -4.809 20.097 1.00 46.31 176 GLY A C 1
ATOM 1411 O O . GLY A 1 176 ? -21.388 -5.386 20.638 1.00 46.31 176 GLY A O 1
ATOM 1412 N N . ARG A 1 177 ? -23.178 -3.989 20.748 1.00 40.81 177 ARG A N 1
ATOM 1413 C CA . ARG A 1 177 ? -23.155 -3.792 22.207 1.00 40.81 177 ARG A CA 1
ATOM 1414 C C . ARG A 1 177 ? -22.905 -5.146 22.863 1.00 40.81 177 ARG A C 1
ATOM 1416 O O . ARG A 1 177 ? -23.729 -6.045 22.728 1.00 40.81 177 ARG A O 1
ATOM 1423 N N . PHE A 1 178 ? -21.744 -5.300 23.496 1.00 42.84 178 PHE A N 1
ATOM 1424 C CA . PHE A 1 178 ? -21.525 -6.427 24.386 1.00 42.84 178 PHE A CA 1
ATOM 1425 C C . PHE A 1 178 ? -22.567 -6.243 25.484 1.00 42.84 178 PHE A C 1
ATOM 1427 O O . PHE A 1 178 ? -22.439 -5.327 26.291 1.00 42.84 178 PHE A O 1
ATOM 1434 N N . ILE A 1 179 ? -23.633 -7.043 25.445 1.00 38.31 179 ILE A N 1
ATOM 1435 C CA . ILE A 1 179 ? -24.417 -7.313 26.643 1.00 38.31 179 ILE A CA 1
ATOM 1436 C C . ILE A 1 179 ? -23.389 -7.937 27.579 1.00 38.31 179 ILE A C 1
ATOM 1438 O O . ILE A 1 179 ? -22.793 -8.964 27.250 1.00 38.31 179 ILE A O 1
ATOM 1442 N N . SER A 1 180 ? -23.035 -7.217 28.638 1.00 35.53 180 SER A N 1
ATOM 1443 C CA . SER A 1 180 ? -22.102 -7.720 29.634 1.00 35.53 180 SER A CA 1
ATOM 1444 C C . SER A 1 180 ? -22.647 -9.036 30.173 1.00 35.53 180 SER A C 1
ATOM 1446 O O . SER A 1 180 ? -23.809 -9.085 30.564 1.00 35.53 180 SER A O 1
ATOM 1448 N N . GLU A 1 181 ? -21.811 -10.068 30.259 1.00 39.44 181 GLU A N 1
ATOM 1449 C CA . GLU A 1 181 ? -22.126 -11.367 30.883 1.00 39.44 181 GLU A CA 1
ATOM 1450 C C . GLU A 1 181 ? -22.394 -11.274 32.407 1.00 39.44 181 GLU A C 1
ATOM 1452 O O . GLU A 1 181 ? -22.279 -12.262 33.117 1.00 39.44 181 GLU A O 1
ATOM 1457 N N . ASN A 1 182 ? -22.780 -10.101 32.918 1.00 36.75 182 ASN A N 1
ATOM 1458 C CA . ASN A 1 182 ? -23.191 -9.868 34.304 1.00 36.75 182 ASN A CA 1
ATOM 1459 C C . ASN A 1 182 ? -24.707 -9.603 34.444 1.00 36.75 182 ASN A C 1
ATOM 1461 O O . ASN A 1 182 ? -25.138 -9.112 35.482 1.00 36.75 182 ASN A O 1
ATOM 1465 N N . GLU A 1 183 ? -25.515 -9.906 33.421 1.00 36.06 183 GLU A N 1
ATOM 1466 C CA . GLU A 1 183 ? -26.990 -9.828 33.475 1.00 36.06 183 GLU A CA 1
ATOM 1467 C C . GLU A 1 183 ? -27.671 -11.193 33.228 1.00 36.06 183 GLU A C 1
ATOM 1469 O O . GLU A 1 183 ? -28.686 -11.270 32.535 1.00 36.06 183 GLU A O 1
ATOM 1474 N N . LEU A 1 184 ? -27.122 -12.278 33.791 1.00 34.31 184 LEU A N 1
ATOM 1475 C CA . LEU A 1 184 ? -27.814 -13.568 33.944 1.00 34.31 184 LEU A CA 1
ATOM 1476 C C . LEU A 1 184 ? -27.705 -14.073 35.384 1.00 34.31 184 LEU A C 1
ATOM 1478 O O . LEU A 1 184 ? -26.568 -14.107 35.904 1.00 34.31 184 LEU A O 1
#

Foldseek 3Di:
DFWAWDDPDDPDDDDPPLFDDLQSQKWWAQPPPDRDIDRPVRAPDPVQFQQDDDPPQNDRGWHADPVCVVVPGTITDMKGWTWIFDDDPPHTAIETQIHPLNCQQLVHDPVRSVPPVVSSVVSRVVVSVRHDPDDDPDCQFHKAFAFDWDWDQDPVRDTHTYTDPHHNVVRTDHDDPPPPPPPD

Secondary structure (DSSP, 8-state):
--EE--PPPPSS-----SS--GGGGEEEE-TTTT--EEEGGGSSPTT--B----TTT-SS-EEE-TTTGGGS-PEEEEEEEEEEEEEETTEEEEEEEEHHHHHHHHTS-HHHHHH-HHHHHHHHHHHHHHB-SS--S--TTPEEE---EEEEE-TTS-EEEEE-S--HHHHEEE------TT--